Protein AF-A0A0C2C6H0-F1 (afdb_monomer)

Mean predicted aligned error: 10.07 Å

Foldseek 3Di:
DCVVVPDDPDFPQFFDQQWKAFPPPRDIDGPVVCVVVQCVLQVVVVVADQDADQDPSRDGDRDPQQDDDPPPPPDDPDDPDDDDPVPDDDDDDRSNVSRDDDADPVPRGDMDRGGADVVGDGPPVSLVSVVVVLVVDQAEEEEADLQPDVSSVVSLVVCLVVVRAYEYEHLDHHPSNVSHPYYHNDHRVVVVVVD

Sequence (195 aa):
MAGRAGSEMVSELHGCGRRVKCIKCGDITSRESLQPIMEELNAEWMKVNIAGEIAPDGDVELADGAHEVPRRNSGRAGQAGVWKKEDAFTGPPPIRLSFVLPTCQKCGGILKTDVVFFGDNIPRDVYDWCADKLEECTGLLVLGSSLTVMSGYRFAWSANGKGNPVFFVNLGPPRADSFADMKISAPVTEVVTKM

Structure (mmCIF, N/CA/C/O backbone):
data_AF-A0A0C2C6H0-F1
#
_entry.id   AF-A0A0C2C6H0-F1
#
loop_
_atom_site.group_PDB
_atom_site.id
_atom_site.type_symbol
_atom_site.label_atom_id
_atom_site.label_alt_id
_atom_site.label_comp_id
_atom_site.label_asym_id
_atom_site.label_entity_id
_atom_site.label_seq_id
_atom_site.pdbx_PDB_ins_code
_atom_site.Cartn_x
_atom_site.Cartn_y
_atom_site.Cartn_z
_atom_site.occupancy
_atom_site.B_iso_or_equiv
_atom_site.auth_seq_id
_atom_site.auth_comp_id
_atom_site.auth_asym_id
_atom_site.auth_atom_id
_atom_site.pdbx_PDB_model_num
ATOM 1 N N . MET A 1 1 ? 7.564 -2.529 6.994 1.00 57.75 1 MET A N 1
ATOM 2 C CA . MET A 1 1 ? 6.394 -3.162 6.335 1.00 57.75 1 MET A CA 1
ATOM 3 C C . MET A 1 1 ? 6.096 -4.479 7.035 1.00 57.75 1 MET A C 1
ATOM 5 O O . MET A 1 1 ? 7.044 -5.225 7.260 1.00 57.75 1 MET A O 1
ATOM 9 N N . ALA A 1 2 ? 4.828 -4.754 7.357 1.00 64.44 2 ALA A N 1
ATOM 10 C CA . ALA A 1 2 ? 4.411 -5.899 8.179 1.00 64.44 2 ALA A CA 1
ATOM 11 C C . ALA A 1 2 ? 4.921 -7.258 7.659 1.00 64.44 2 ALA A C 1
ATOM 13 O O . ALA A 1 2 ? 5.433 -8.052 8.438 1.00 64.44 2 ALA A O 1
ATOM 14 N N . GLY A 1 3 ? 4.930 -7.476 6.338 1.00 66.25 3 GLY A N 1
ATOM 15 C CA . GLY A 1 3 ? 5.413 -8.734 5.749 1.00 66.25 3 GLY A CA 1
ATOM 16 C C . GLY A 1 3 ? 6.898 -9.057 5.984 1.00 66.25 3 GLY A C 1
ATOM 17 O O . GLY A 1 3 ? 7.299 -10.200 5.821 1.00 66.25 3 GLY A O 1
ATOM 18 N N . ARG A 1 4 ? 7.736 -8.086 6.390 1.00 73.69 4 ARG A N 1
ATOM 19 C CA . ARG A 1 4 ? 9.141 -8.343 6.789 1.00 73.69 4 ARG A CA 1
ATOM 20 C C . ARG A 1 4 ? 9.329 -8.479 8.301 1.00 73.69 4 ARG A C 1
ATOM 22 O O . ARG A 1 4 ? 10.426 -8.805 8.733 1.00 73.69 4 ARG A O 1
ATOM 29 N N . ALA A 1 5 ? 8.289 -8.212 9.088 1.00 78.75 5 ALA A N 1
ATOM 30 C CA . ALA A 1 5 ? 8.321 -8.295 10.546 1.00 78.75 5 ALA A CA 1
ATOM 31 C C . ALA A 1 5 ? 7.924 -9.689 11.075 1.00 78.75 5 ALA A C 1
ATOM 33 O O . ALA A 1 5 ? 7.790 -9.857 12.280 1.00 78.75 5 ALA A O 1
ATOM 34 N N . GLY A 1 6 ? 7.720 -10.673 10.188 1.00 82.88 6 GLY A N 1
ATOM 35 C CA . GLY A 1 6 ? 7.297 -12.031 10.554 1.00 82.88 6 GLY A CA 1
ATOM 36 C C . GLY A 1 6 ? 5.789 -12.195 10.755 1.00 82.88 6 GLY A C 1
ATOM 37 O O . GLY A 1 6 ? 5.348 -13.248 11.193 1.00 82.88 6 GLY A O 1
ATOM 38 N N . SER A 1 7 ? 4.982 -11.179 10.439 1.00 86.94 7 SER A N 1
ATOM 39 C CA . SER A 1 7 ? 3.523 -11.291 10.495 1.00 86.94 7 SER A CA 1
ATOM 40 C C . SER A 1 7 ? 3.008 -12.252 9.416 1.00 86.94 7 SER A C 1
ATOM 42 O O . SER A 1 7 ? 3.275 -12.048 8.233 1.00 86.94 7 SER A O 1
ATOM 44 N N . GLU A 1 8 ? 2.246 -13.269 9.821 1.00 84.50 8 GLU A N 1
ATOM 45 C CA . GLU A 1 8 ? 1.766 -14.334 8.922 1.00 84.50 8 GLU A CA 1
ATOM 46 C C . GLU A 1 8 ? 0.415 -14.006 8.264 1.00 84.50 8 GLU A C 1
ATOM 48 O O . GLU A 1 8 ? 0.191 -14.325 7.100 1.00 84.50 8 GLU A O 1
ATOM 53 N N . MET A 1 9 ? -0.480 -13.312 8.977 1.00 90.44 9 MET A N 1
ATOM 54 C CA . MET A 1 9 ? -1.804 -12.922 8.474 1.00 90.44 9 MET A CA 1
ATOM 55 C C . MET A 1 9 ? -1.796 -11.481 7.957 1.00 90.44 9 MET A C 1
ATOM 57 O O . MET A 1 9 ? -2.309 -10.567 8.602 1.00 90.44 9 MET A O 1
ATOM 61 N N . VAL A 1 10 ? -1.173 -11.265 6.796 1.00 92.75 10 VAL A N 1
ATOM 62 C CA . VAL A 1 10 ? -0.994 -9.929 6.210 1.00 92.75 10 VAL A CA 1
ATOM 63 C C . VAL A 1 10 ? -1.601 -9.859 4.818 1.00 92.75 10 VAL A C 1
ATOM 65 O O . VAL A 1 10 ? -1.258 -10.647 3.943 1.00 92.75 10 VAL A O 1
ATOM 68 N N . SER A 1 11 ? -2.424 -8.835 4.597 1.00 93.81 11 SER A N 1
ATOM 69 C CA . SER A 1 11 ? -2.832 -8.403 3.264 1.00 93.81 11 SER A CA 1
ATOM 70 C C . SER A 1 11 ? -2.277 -7.013 2.970 1.00 93.81 11 SER A C 1
ATOM 72 O O . SER A 1 11 ? -2.444 -6.068 3.745 1.00 93.81 11 SER A O 1
ATOM 74 N N . GLU A 1 12 ? -1.588 -6.889 1.840 1.00 94.75 12 GLU A N 1
ATOM 75 C CA . GLU A 1 12 ? -1.079 -5.621 1.328 1.00 94.75 12 GLU A CA 1
ATOM 76 C C . GLU A 1 12 ? -2.142 -4.986 0.425 1.00 94.75 12 GLU A C 1
ATOM 78 O O . GLU A 1 12 ? -2.097 -5.101 -0.798 1.00 94.75 12 GLU A O 1
ATOM 83 N N . LEU A 1 13 ? -3.119 -4.315 1.040 1.00 95.00 13 LEU A N 1
ATOM 84 C CA . LEU A 1 13 ? -4.300 -3.771 0.357 1.00 95.00 13 LEU A CA 1
ATOM 85 C C . LEU A 1 13 ? -3.970 -2.873 -0.851 1.00 95.00 13 LEU A C 1
ATOM 87 O O . LEU A 1 13 ? -4.704 -2.861 -1.837 1.00 95.00 13 LEU A O 1
ATOM 91 N N . HIS A 1 14 ? -2.887 -2.096 -0.768 1.00 94.88 14 HIS A N 1
ATOM 92 C CA . HIS A 1 14 ? -2.415 -1.216 -1.847 1.00 94.88 14 HIS A CA 1
ATOM 93 C C . HIS A 1 14 ? -1.201 -1.782 -2.582 1.00 94.88 14 HIS A C 1
ATOM 95 O O . HIS A 1 14 ? -0.523 -1.050 -3.297 1.00 94.88 14 HIS A O 1
ATOM 101 N N . GLY A 1 15 ? -0.936 -3.077 -2.427 1.00 92.88 15 GLY A N 1
ATOM 102 C CA . GLY A 1 15 ? 0.213 -3.750 -3.008 1.00 92.88 15 GLY A CA 1
ATOM 103 C C . GLY A 1 15 ? 1.530 -3.444 -2.285 1.00 92.88 15 GLY A C 1
ATOM 104 O O . GLY A 1 15 ? 1.556 -3.024 -1.128 1.00 92.88 15 GLY A O 1
ATOM 105 N N . CYS A 1 16 ? 2.644 -3.698 -2.968 1.00 91.06 16 CYS A N 1
ATOM 106 C CA . CYS A 1 16 ? 3.993 -3.614 -2.431 1.00 91.06 16 CYS A CA 1
ATOM 107 C C . CYS A 1 16 ? 4.972 -3.029 -3.448 1.00 91.06 16 CYS A C 1
ATOM 109 O O . CYS A 1 16 ? 5.213 -3.613 -4.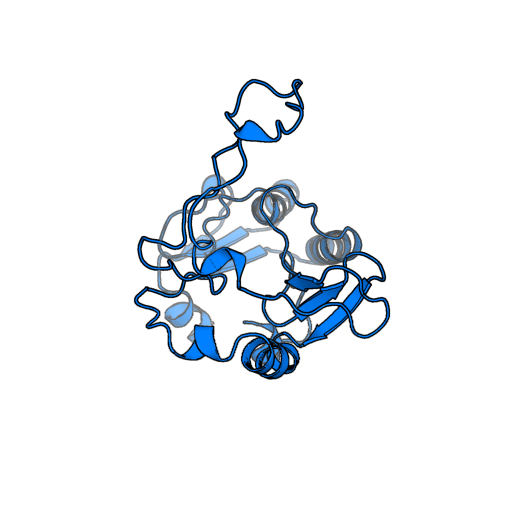505 1.00 91.06 16 CYS A O 1
ATOM 111 N N . GLY A 1 17 ? 5.666 -1.954 -3.062 1.00 91.25 17 GLY A N 1
ATOM 112 C CA . GLY A 1 17 ? 6.735 -1.354 -3.872 1.00 91.25 17 GLY A CA 1
ATOM 113 C C . GLY A 1 17 ? 7.930 -2.282 -4.146 1.00 91.25 17 GLY A C 1
ATOM 114 O O . GLY A 1 17 ? 8.746 -2.009 -5.020 1.00 91.25 17 GLY A O 1
ATOM 115 N N . ARG A 1 18 ? 8.041 -3.411 -3.428 1.00 91.62 18 ARG A N 1
ATOM 116 C CA . ARG A 1 18 ? 9.102 -4.413 -3.641 1.00 91.62 18 ARG A CA 1
ATOM 117 C C . ARG A 1 18 ? 8.803 -5.404 -4.762 1.00 91.62 18 ARG A C 1
ATOM 119 O O . ARG A 1 18 ? 9.673 -6.206 -5.096 1.00 91.62 18 ARG A O 1
ATOM 126 N N . ARG A 1 19 ? 7.601 -5.378 -5.333 1.00 94.75 19 ARG A N 1
ATOM 127 C CA . ARG A 1 19 ? 7.204 -6.244 -6.442 1.00 94.75 19 ARG A CA 1
ATOM 128 C C . ARG A 1 19 ? 6.930 -5.410 -7.682 1.00 94.75 19 ARG A C 1
ATOM 130 O O . ARG A 1 19 ? 6.477 -4.270 -7.609 1.00 94.75 19 ARG A O 1
ATOM 137 N N . VAL A 1 20 ? 7.193 -6.004 -8.834 1.00 95.25 20 VAL A N 1
ATOM 138 C CA . VAL A 1 20 ? 6.873 -5.448 -10.143 1.00 95.25 20 VAL A CA 1
ATOM 139 C C . VAL A 1 20 ? 6.058 -6.482 -10.897 1.00 95.25 20 VAL A C 1
ATOM 141 O O . VAL A 1 20 ? 6.409 -7.658 -10.915 1.00 95.25 20 VAL A O 1
ATOM 144 N N . LYS A 1 21 ? 4.961 -6.038 -11.503 1.00 95.44 21 LYS A N 1
ATOM 145 C CA . LYS A 1 21 ? 4.018 -6.861 -12.247 1.00 95.44 21 LYS A CA 1
ATOM 146 C C . LYS A 1 21 ? 4.025 -6.471 -13.718 1.00 95.44 21 LYS A C 1
ATOM 148 O O . LYS A 1 21 ? 3.956 -5.290 -14.064 1.00 95.44 21 LYS A O 1
ATOM 153 N N . CYS A 1 22 ? 4.039 -7.457 -14.605 1.00 95.50 22 CYS A N 1
ATOM 154 C CA . CYS A 1 22 ? 3.755 -7.220 -16.011 1.00 95.50 22 CYS A CA 1
ATOM 155 C C . CYS A 1 22 ? 2.253 -7.003 -16.218 1.00 95.50 22 CYS A C 1
ATOM 157 O O . CYS A 1 22 ? 1.445 -7.881 -15.918 1.00 95.50 22 CYS A O 1
ATOM 159 N N . ILE A 1 23 ? 1.867 -5.871 -16.808 1.00 93.94 23 ILE A N 1
ATOM 160 C CA . ILE A 1 23 ? 0.447 -5.568 -17.059 1.00 93.94 23 ILE A CA 1
ATOM 161 C C . ILE A 1 23 ? -0.143 -6.358 -18.238 1.00 93.94 23 ILE A C 1
ATOM 163 O O . ILE A 1 23 ? -1.350 -6.332 -18.445 1.00 93.94 23 ILE A O 1
ATOM 167 N N . LYS A 1 24 ? 0.700 -7.064 -19.006 1.00 94.38 24 LYS A N 1
ATOM 168 C CA . LYS A 1 24 ? 0.282 -7.913 -20.130 1.00 94.38 24 LYS A CA 1
ATOM 169 C C . LYS A 1 24 ? 0.043 -9.363 -19.706 1.00 94.38 24 LYS A C 1
ATOM 171 O O . LYS A 1 24 ? -1.029 -9.892 -19.961 1.00 94.38 24 LYS A O 1
ATOM 176 N N . CYS A 1 25 ? 1.037 -10.016 -19.098 1.00 96.00 25 CYS A N 1
ATOM 177 C CA . CYS A 1 25 ? 0.952 -11.441 -18.742 1.00 96.00 25 CYS A CA 1
ATOM 178 C C . CYS A 1 25 ? 0.763 -11.710 -17.243 1.00 96.00 25 CYS A C 1
ATOM 180 O O . CYS A 1 25 ? 0.617 -12.863 -16.854 1.00 96.00 25 CYS A O 1
ATOM 182 N N . GLY A 1 26 ? 0.791 -10.676 -16.397 1.00 94.81 26 GLY A N 1
ATOM 183 C CA . GLY A 1 26 ? 0.622 -10.814 -14.952 1.00 94.81 26 GLY A CA 1
ATOM 184 C C . GLY A 1 26 ? 1.843 -11.339 -14.199 1.00 94.81 26 GLY A C 1
ATOM 185 O O . GLY A 1 26 ? 1.753 -11.464 -12.984 1.00 94.81 26 GLY A O 1
ATOM 186 N N . ASP A 1 27 ? 2.961 -11.619 -14.878 1.00 96.19 27 ASP A N 1
ATOM 187 C CA . ASP A 1 27 ? 4.186 -12.102 -14.233 1.00 96.19 27 ASP A CA 1
ATOM 188 C C . ASP A 1 27 ? 4.675 -11.134 -13.152 1.00 96.19 27 ASP A C 1
ATOM 190 O O . ASP A 1 27 ? 4.683 -9.921 -13.375 1.00 96.19 27 ASP A O 1
ATOM 194 N N . ILE A 1 28 ? 5.074 -11.674 -11.999 1.00 94.94 28 ILE A N 1
ATOM 195 C CA . ILE A 1 28 ? 5.521 -10.900 -10.840 1.00 94.94 28 ILE A CA 1
ATOM 196 C C . ILE A 1 28 ? 6.996 -11.196 -10.584 1.00 94.94 28 ILE A C 1
ATOM 198 O O . ILE A 1 28 ? 7.389 -12.347 -10.406 1.00 94.94 28 ILE A O 1
ATOM 202 N N . THR A 1 29 ? 7.801 -10.142 -10.506 1.00 93.62 29 THR A N 1
ATOM 203 C CA . THR A 1 29 ? 9.238 -10.201 -10.215 1.00 93.62 29 THR A CA 1
ATOM 204 C C . THR A 1 29 ? 9.597 -9.265 -9.063 1.00 93.62 29 THR A C 1
ATOM 206 O O . THR A 1 29 ? 8.867 -8.317 -8.764 1.00 93.62 29 THR A O 1
ATOM 209 N N . SER A 1 30 ? 10.741 -9.493 -8.417 1.00 94.81 30 SER A N 1
ATOM 210 C CA . SER A 1 30 ? 11.244 -8.569 -7.395 1.00 94.81 30 SER A CA 1
ATOM 211 C C . SER A 1 30 ? 11.672 -7.239 -8.028 1.00 94.81 30 SER A C 1
ATOM 213 O O . SER A 1 30 ? 12.321 -7.205 -9.077 1.00 94.81 30 SER A O 1
ATOM 215 N N . ARG A 1 31 ? 11.337 -6.121 -7.374 1.00 93.94 31 ARG A N 1
ATOM 216 C CA . ARG A 1 31 ? 11.844 -4.792 -7.745 1.00 93.94 31 ARG A CA 1
ATOM 217 C C . ARG A 1 31 ? 13.360 -4.721 -7.590 1.00 93.94 31 ARG A C 1
ATOM 219 O O . ARG A 1 31 ? 14.014 -4.069 -8.398 1.00 93.94 31 ARG A O 1
ATOM 226 N N . GLU A 1 32 ? 13.904 -5.401 -6.587 1.00 93.62 32 GLU A N 1
ATOM 227 C CA . GLU A 1 32 ? 15.342 -5.458 -6.323 1.00 93.62 32 GLU A CA 1
ATOM 228 C C . GLU A 1 32 ? 16.084 -6.160 -7.462 1.00 93.62 32 GLU A C 1
ATOM 230 O O . GLU A 1 32 ? 17.068 -5.633 -7.963 1.00 93.62 32 GLU A O 1
ATOM 235 N N . SER A 1 33 ? 15.553 -7.276 -7.976 1.00 91.75 33 SER A N 1
ATOM 236 C CA . SER A 1 33 ? 16.175 -7.982 -9.108 1.00 91.75 33 SER A CA 1
ATOM 237 C C . SER A 1 33 ? 16.161 -7.187 -10.416 1.00 91.75 33 SER A C 1
ATOM 239 O O . SER A 1 33 ? 16.946 -7.473 -11.312 1.00 91.75 33 SER A O 1
ATOM 241 N N . LEU A 1 34 ? 15.273 -6.196 -10.541 1.00 91.44 34 LEU A N 1
ATOM 242 C CA . LEU A 1 34 ? 15.233 -5.303 -11.701 1.00 91.44 34 LEU A CA 1
ATOM 243 C C . LEU A 1 34 ? 16.226 -4.142 -11.590 1.00 91.44 34 LEU A C 1
ATOM 245 O O . LEU A 1 34 ? 16.499 -3.503 -12.603 1.00 91.44 34 LEU A O 1
ATOM 249 N N . GLN A 1 35 ? 16.760 -3.863 -10.395 1.00 91.56 35 GLN A N 1
ATOM 250 C CA . GLN A 1 35 ? 17.657 -2.730 -10.172 1.00 91.56 35 GLN A CA 1
ATOM 251 C C . GLN A 1 35 ? 18.949 -2.830 -11.009 1.00 91.56 35 GLN A C 1
ATOM 253 O O . GLN A 1 35 ? 19.216 -1.877 -11.736 1.00 91.56 35 GLN A O 1
ATOM 258 N N . PRO A 1 36 ? 19.684 -3.963 -11.047 1.00 91.19 36 PRO A N 1
ATOM 259 C CA . PRO A 1 36 ? 20.903 -4.063 -11.858 1.00 91.19 36 PRO A CA 1
ATOM 260 C C . PRO A 1 36 ? 20.640 -3.936 -13.364 1.00 91.19 36 PRO A C 1
ATOM 262 O O . PRO A 1 36 ? 21.405 -3.299 -14.077 1.00 91.19 36 PRO A O 1
ATOM 265 N N . ILE A 1 37 ? 19.522 -4.492 -13.847 1.00 91.06 37 ILE A N 1
ATOM 266 C CA . ILE A 1 37 ? 19.116 -4.383 -15.259 1.00 91.06 37 ILE A CA 1
ATOM 267 C C . ILE A 1 37 ? 18.834 -2.917 -15.606 1.00 91.06 37 ILE A C 1
ATOM 269 O O . ILE A 1 37 ? 19.220 -2.427 -16.663 1.00 91.06 37 ILE A O 1
ATOM 273 N N . MET A 1 38 ? 18.150 -2.207 -14.709 1.00 89.06 38 MET A N 1
ATOM 274 C CA . MET A 1 38 ? 17.867 -0.787 -14.873 1.00 89.06 38 MET A CA 1
ATOM 275 C C . MET A 1 38 ? 19.157 0.041 -14.878 1.00 89.06 38 MET A C 1
ATOM 277 O O . MET A 1 38 ? 19.273 0.937 -15.702 1.00 89.06 38 MET A O 1
ATOM 281 N N . GLU A 1 39 ? 20.131 -0.273 -14.025 1.00 90.12 39 GLU A N 1
ATOM 282 C CA . GLU A 1 39 ? 21.440 0.396 -13.987 1.00 90.12 39 GLU A CA 1
ATOM 283 C C . GLU A 1 39 ? 22.254 0.158 -15.263 1.00 90.12 39 GLU A C 1
ATOM 285 O O . GLU A 1 39 ? 22.801 1.106 -15.822 1.00 90.12 39 GLU A O 1
ATOM 290 N N . GLU A 1 40 ? 22.283 -1.078 -15.768 1.00 89.88 40 GLU A N 1
ATOM 291 C CA . GLU A 1 40 ? 22.980 -1.435 -17.009 1.00 89.88 40 GLU A CA 1
ATOM 292 C C . GLU A 1 40 ? 22.403 -0.690 -18.220 1.00 89.88 40 GLU A C 1
ATOM 294 O O . GLU A 1 40 ? 23.144 -0.103 -19.010 1.00 89.88 40 GLU A O 1
ATOM 299 N N . LEU A 1 41 ? 21.072 -0.642 -18.333 1.00 87.81 41 LEU A N 1
ATOM 300 C CA . LEU A 1 41 ? 20.381 0.075 -19.408 1.00 87.81 41 LEU A CA 1
ATOM 301 C C . LEU A 1 41 ? 20.562 1.599 -19.329 1.00 87.81 41 LEU A C 1
ATOM 303 O O . LEU A 1 41 ? 20.342 2.292 -20.321 1.00 87.81 41 LEU A O 1
ATOM 307 N N . ASN A 1 42 ? 20.939 2.121 -18.159 1.00 86.69 42 ASN A N 1
ATOM 308 C CA . ASN A 1 42 ? 20.927 3.545 -17.845 1.00 86.69 42 ASN A CA 1
ATOM 309 C C . ASN A 1 42 ? 22.244 3.992 -17.180 1.00 86.69 42 ASN A C 1
ATOM 311 O O . ASN A 1 42 ? 22.243 4.820 -16.271 1.00 86.69 42 ASN A O 1
ATOM 315 N N . ALA A 1 43 ? 23.391 3.480 -17.635 1.00 85.50 43 ALA A N 1
ATOM 316 C CA . ALA A 1 43 ? 24.692 3.756 -17.010 1.00 85.50 43 ALA A CA 1
ATOM 317 C C . ALA A 1 43 ? 25.032 5.261 -16.906 1.00 85.50 43 ALA A C 1
ATOM 319 O O . ALA A 1 43 ? 25.619 5.705 -15.919 1.00 85.50 43 ALA A O 1
ATOM 320 N N . GLU A 1 44 ? 24.632 6.071 -17.893 1.00 76.69 44 GLU A N 1
ATOM 321 C CA . GLU A 1 44 ? 24.824 7.531 -17.859 1.00 76.69 44 GLU A CA 1
ATOM 322 C C . GLU A 1 44 ? 23.923 8.227 -16.831 1.00 76.69 44 GLU A C 1
ATOM 324 O O . GLU A 1 44 ? 24.310 9.225 -16.228 1.00 76.69 44 GLU A O 1
ATOM 329 N N . TRP A 1 45 ? 22.744 7.666 -16.576 1.00 77.19 45 TRP A N 1
ATOM 330 C CA . TRP A 1 45 ? 21.805 8.144 -15.563 1.00 77.19 45 TRP A CA 1
ATOM 331 C C . TRP A 1 45 ? 22.320 7.924 -14.145 1.00 77.19 45 TRP A C 1
ATOM 333 O O . TRP A 1 45 ? 22.067 8.746 -13.271 1.00 77.19 45 TRP A O 1
ATOM 343 N N . MET A 1 46 ? 23.114 6.874 -13.923 1.00 74.19 46 MET A N 1
ATOM 344 C CA . MET A 1 46 ? 23.738 6.611 -12.621 1.00 74.19 46 MET A CA 1
ATOM 345 C C . MET A 1 46 ? 24.784 7.660 -12.225 1.00 74.19 46 MET A C 1
ATOM 347 O O . MET A 1 46 ? 25.205 7.707 -11.072 1.00 74.19 46 MET A O 1
ATOM 351 N N . LYS A 1 47 ? 25.192 8.522 -13.163 1.00 72.44 47 LYS A N 1
ATOM 352 C CA . LYS A 1 47 ? 26.095 9.653 -12.913 1.00 72.44 47 LYS A CA 1
ATOM 353 C C . LYS A 1 47 ? 25.341 10.932 -12.527 1.00 72.44 47 LYS A C 1
ATOM 355 O O . LYS A 1 47 ? 25.977 11.916 -12.154 1.00 72.44 47 LYS A O 1
ATOM 360 N N . VAL A 1 48 ? 24.008 10.945 -12.636 1.00 67.94 48 VAL A N 1
ATOM 361 C CA . VAL A 1 48 ? 23.166 12.095 -12.282 1.00 67.94 48 VAL A CA 1
ATOM 362 C C . VAL A 1 48 ? 23.030 12.168 -10.765 1.00 67.94 48 VAL A C 1
ATOM 364 O O . VAL A 1 48 ? 22.673 11.191 -10.110 1.00 67.94 48 VAL A O 1
ATOM 367 N N . ASN A 1 49 ? 23.294 13.345 -10.198 1.00 60.78 49 ASN A N 1
ATOM 368 C CA . ASN A 1 49 ? 23.118 13.565 -8.769 1.00 60.78 49 ASN A CA 1
ATOM 369 C C . ASN A 1 49 ? 21.625 13.723 -8.450 1.00 60.78 49 ASN A C 1
ATOM 371 O O . ASN A 1 49 ? 21.005 14.713 -8.843 1.00 60.78 49 ASN A O 1
ATOM 375 N N . ILE A 1 50 ? 21.050 12.751 -7.745 1.00 62.75 50 ILE A N 1
ATOM 376 C CA . ILE A 1 50 ? 19.677 12.833 -7.248 1.00 62.75 50 ILE A CA 1
ATOM 377 C C . ILE A 1 50 ? 19.725 13.575 -5.912 1.00 62.75 50 ILE A C 1
ATOM 379 O O . ILE A 1 50 ? 20.175 13.035 -4.904 1.00 62.75 50 ILE A O 1
ATOM 383 N N . ALA A 1 51 ? 19.280 14.827 -5.915 1.00 57.41 51 ALA A N 1
ATOM 384 C CA . ALA A 1 51 ? 19.069 15.608 -4.705 1.00 57.41 51 ALA A CA 1
ATOM 385 C C . ALA A 1 51 ? 17.565 15.650 -4.417 1.00 57.41 51 ALA A C 1
ATOM 387 O O . ALA A 1 51 ? 16.815 16.237 -5.191 1.00 57.41 51 ALA A O 1
ATOM 388 N N . GLY A 1 52 ? 17.120 15.026 -3.326 1.00 67.00 52 GLY A N 1
ATOM 389 C CA . GLY A 1 52 ? 15.711 15.032 -2.944 1.00 67.00 52 GLY A CA 1
ATOM 390 C C . GLY A 1 52 ? 15.422 14.175 -1.717 1.00 67.00 52 GLY A C 1
ATOM 391 O O . GLY A 1 52 ? 16.167 13.246 -1.401 1.00 67.00 52 GLY A O 1
ATOM 392 N N . GLU A 1 53 ? 14.339 14.502 -1.019 1.00 77.12 53 GLU A N 1
ATOM 393 C CA . GLU A 1 53 ? 13.781 13.630 0.013 1.00 77.12 53 GLU A CA 1
ATOM 394 C C . GLU A 1 53 ? 13.044 12.457 -0.645 1.00 77.12 53 GLU A C 1
ATOM 396 O O . GLU A 1 53 ? 12.402 12.617 -1.683 1.00 77.12 53 GLU A O 1
ATOM 401 N N . ILE A 1 54 ? 13.147 11.272 -0.041 1.00 83.00 54 ILE A N 1
ATOM 402 C CA . ILE A 1 54 ? 12.459 10.069 -0.519 1.00 83.00 54 ILE A CA 1
ATOM 403 C C . ILE A 1 54 ? 11.033 10.075 0.037 1.00 83.00 54 ILE A C 1
ATOM 405 O O . ILE A 1 54 ? 10.835 10.060 1.255 1.00 83.00 54 ILE A O 1
ATOM 409 N N . ALA A 1 55 ? 10.043 10.074 -0.853 1.00 85.31 55 ALA A N 1
ATOM 410 C CA . ALA A 1 55 ? 8.630 9.998 -0.509 1.00 85.31 55 ALA A CA 1
ATOM 411 C C . ALA A 1 55 ? 8.250 8.612 0.063 1.00 85.31 55 ALA A C 1
ATOM 413 O O . ALA A 1 55 ? 8.983 7.634 -0.110 1.00 85.31 55 ALA A O 1
ATOM 414 N N . PRO A 1 56 ? 7.092 8.472 0.742 1.00 81.69 56 PRO A N 1
ATOM 415 C CA . PRO A 1 56 ? 6.688 7.206 1.368 1.00 81.69 56 PRO A CA 1
ATOM 416 C C . PRO A 1 56 ? 6.554 6.003 0.419 1.00 81.69 56 PRO A C 1
ATOM 418 O O . PRO A 1 56 ? 6.687 4.859 0.859 1.00 81.69 56 PRO A O 1
ATOM 421 N N . ASP A 1 57 ? 6.271 6.239 -0.861 1.00 80.19 57 ASP A N 1
ATOM 422 C CA . ASP A 1 57 ? 6.203 5.230 -1.925 1.00 80.19 57 ASP A CA 1
ATOM 423 C C . ASP A 1 57 ? 7.549 4.985 -2.629 1.00 80.19 57 ASP A C 1
ATOM 425 O O . ASP A 1 57 ? 7.665 4.046 -3.420 1.00 80.19 57 ASP A O 1
ATOM 429 N N . GLY A 1 58 ? 8.583 5.749 -2.269 1.00 81.44 58 GLY A N 1
ATOM 430 C CA . GLY A 1 58 ? 9.929 5.657 -2.823 1.00 81.44 58 GLY A CA 1
ATOM 431 C C . GLY A 1 58 ? 10.205 6.628 -3.968 1.00 81.44 58 GLY A C 1
ATOM 432 O O . GLY A 1 58 ? 11.301 6.571 -4.527 1.00 81.44 58 GLY A O 1
ATOM 433 N N . ASP A 1 59 ? 9.255 7.503 -4.310 1.00 85.19 59 ASP A N 1
ATOM 434 C CA . ASP A 1 59 ? 9.469 8.540 -5.315 1.00 85.19 59 ASP A CA 1
ATOM 435 C C . ASP A 1 59 ? 10.464 9.599 -4.814 1.00 85.19 59 ASP A C 1
ATOM 437 O O . ASP A 1 59 ? 10.574 9.884 -3.620 1.00 85.19 59 ASP A O 1
ATOM 441 N N . VAL A 1 60 ? 11.208 10.185 -5.749 1.00 83.06 60 VAL A N 1
ATOM 442 C CA . VAL A 1 60 ? 12.132 11.296 -5.507 1.00 83.06 60 VAL A CA 1
ATOM 443 C C . VAL A 1 60 ? 11.896 12.364 -6.557 1.00 83.06 60 VAL A C 1
ATOM 445 O O . VAL A 1 60 ? 11.701 12.061 -7.738 1.00 83.06 60 VAL A O 1
ATOM 448 N N . GLU A 1 61 ? 11.945 13.621 -6.134 1.00 75.12 61 GLU A N 1
ATOM 449 C CA . GLU A 1 61 ? 11.960 14.727 -7.081 1.00 75.12 61 GLU A CA 1
ATOM 450 C C . GLU A 1 61 ? 13.299 14.752 -7.822 1.00 75.12 61 GLU A C 1
ATOM 452 O O . GLU A 1 61 ? 14.373 14.629 -7.232 1.00 75.12 61 GLU A O 1
ATOM 457 N N . LEU A 1 62 ? 13.232 14.897 -9.143 1.00 71.19 62 LEU A N 1
ATOM 458 C CA . LEU A 1 62 ? 14.408 15.071 -9.992 1.00 71.19 62 LEU A CA 1
ATOM 459 C C . LEU A 1 62 ? 14.630 16.570 -10.231 1.00 71.19 62 LEU A C 1
ATOM 461 O O . LEU A 1 62 ? 13.661 17.306 -10.392 1.00 71.19 62 LEU A O 1
ATOM 465 N N . ALA A 1 63 ? 15.883 17.029 -10.269 1.00 60.69 63 ALA A N 1
ATOM 466 C CA . ALA A 1 63 ? 16.202 18.442 -10.503 1.00 60.69 63 ALA A CA 1
ATOM 467 C C . ALA A 1 63 ? 15.688 18.960 -11.869 1.00 60.69 63 ALA A C 1
ATOM 469 O O . ALA A 1 63 ? 15.505 18.192 -12.822 1.00 60.69 63 ALA A O 1
ATOM 470 N N . ASP A 1 64 ? 15.463 20.277 -11.960 1.00 48.84 64 ASP A N 1
ATOM 471 C CA . ASP A 1 64 ? 14.930 20.943 -13.156 1.00 48.84 64 ASP A CA 1
ATOM 472 C C . ASP A 1 64 ? 15.778 20.675 -14.414 1.00 48.84 64 ASP A C 1
ATOM 474 O O . ASP A 1 64 ? 17.009 20.678 -14.383 1.00 48.84 64 ASP A O 1
ATOM 478 N N . GLY A 1 65 ? 15.088 20.418 -15.534 1.00 50.09 65 GLY A N 1
ATOM 479 C CA . GLY A 1 65 ? 15.649 19.878 -16.785 1.00 50.09 65 GLY A CA 1
ATOM 480 C C . GLY A 1 65 ? 15.172 18.454 -17.125 1.00 50.09 65 GLY A C 1
ATOM 481 O O . GLY A 1 65 ? 15.356 17.987 -18.249 1.00 50.09 65 GLY A O 1
ATOM 482 N N . ALA A 1 66 ? 14.496 17.780 -16.184 1.00 44.88 66 ALA A N 1
ATOM 483 C CA . ALA A 1 66 ? 13.875 16.462 -16.368 1.00 44.88 66 ALA A CA 1
ATOM 484 C C . ALA A 1 66 ? 12.331 16.495 -16.508 1.00 44.88 66 ALA A C 1
ATOM 486 O O . ALA A 1 66 ? 11.716 15.451 -16.716 1.00 44.88 66 ALA A O 1
ATOM 487 N N . HIS A 1 67 ? 11.668 17.651 -16.384 1.00 39.00 67 HIS A N 1
ATOM 488 C CA . HIS A 1 67 ? 10.215 17.715 -16.117 1.00 39.00 67 HIS A CA 1
ATOM 489 C C . HIS A 1 67 ? 9.301 18.190 -17.252 1.00 39.00 67 HIS A C 1
ATOM 491 O O . HIS A 1 67 ? 8.082 18.144 -17.088 1.00 39.00 67 HIS A O 1
ATOM 497 N N . GLU A 1 68 ? 9.808 18.584 -18.419 1.00 39.78 68 GLU A N 1
ATOM 498 C CA . GLU A 1 68 ? 8.921 19.046 -19.496 1.00 39.78 68 GLU A CA 1
ATOM 499 C C . GLU A 1 68 ? 8.357 17.886 -20.325 1.00 39.78 68 GLU A C 1
ATOM 501 O O . GLU A 1 68 ? 8.817 17.563 -21.417 1.00 39.78 68 GLU A O 1
ATOM 506 N N . VAL A 1 69 ? 7.300 17.267 -19.799 1.00 44.25 69 VAL A N 1
ATOM 507 C CA . VAL A 1 69 ? 6.276 16.636 -20.636 1.00 44.25 69 VAL A CA 1
ATOM 508 C C . VAL A 1 69 ? 5.170 17.680 -20.796 1.00 44.25 69 VAL A C 1
ATOM 510 O O . VAL A 1 69 ? 4.655 18.142 -19.771 1.00 44.25 69 VAL A O 1
ATOM 513 N N . PRO A 1 70 ? 4.779 18.088 -22.018 1.00 36.12 70 PRO A N 1
ATOM 514 C CA . PRO A 1 70 ? 3.672 19.017 -22.192 1.00 36.12 70 PRO A CA 1
ATOM 515 C C . PRO A 1 70 ? 2.451 18.474 -21.451 1.00 36.12 70 PRO A C 1
ATOM 517 O O . PRO A 1 70 ? 1.970 17.374 -21.743 1.00 36.12 70 PRO A O 1
ATOM 520 N N . ARG A 1 71 ? 1.961 19.217 -20.449 1.00 39.31 71 ARG A N 1
ATOM 521 C CA . ARG A 1 71 ? 0.712 18.858 -19.777 1.00 39.31 71 ARG A CA 1
ATOM 522 C C . ARG A 1 71 ? -0.356 18.781 -20.859 1.00 39.31 71 ARG A C 1
ATOM 524 O O . ARG A 1 71 ? -0.603 19.762 -21.558 1.00 39.31 71 ARG A O 1
ATOM 531 N N . ARG A 1 72 ? -1.009 17.623 -20.987 1.00 39.97 72 ARG A N 1
ATOM 532 C CA . ARG A 1 72 ? -2.281 17.520 -21.704 1.00 39.97 72 ARG A CA 1
ATOM 533 C C . ARG A 1 72 ? -3.164 18.597 -21.087 1.00 39.97 72 ARG A C 1
ATOM 535 O O . ARG A 1 72 ? -3.470 18.489 -19.901 1.00 39.97 72 ARG A O 1
ATOM 542 N N . ASN A 1 73 ? -3.500 19.651 -21.834 1.00 38.84 73 ASN A N 1
ATOM 543 C CA . ASN A 1 73 ? -4.480 20.622 -21.366 1.00 38.84 73 ASN A CA 1
ATOM 544 C C . ASN A 1 73 ? -5.677 19.804 -20.890 1.00 38.84 73 ASN A C 1
ATOM 546 O O . ASN A 1 73 ? -6.277 19.069 -21.677 1.00 38.84 73 ASN A O 1
ATOM 550 N N . SER A 1 74 ? -5.969 19.871 -19.593 1.00 41.25 74 SER A N 1
ATOM 551 C CA . SER A 1 74 ? -7.125 19.249 -18.962 1.00 41.25 74 SER A CA 1
ATOM 552 C C . SER A 1 74 ? -8.390 20.000 -19.383 1.00 41.25 74 SER A C 1
ATOM 554 O O . SER A 1 74 ? -9.167 20.483 -18.566 1.00 41.25 74 SER A O 1
ATOM 556 N N . GLY A 1 75 ? -8.605 20.109 -20.694 1.00 35.78 75 GLY A N 1
ATOM 557 C CA . GLY A 1 75 ? -9.924 20.304 -21.255 1.00 35.78 75 GLY A CA 1
ATOM 558 C C . GLY A 1 75 ? -10.775 19.089 -20.899 1.00 35.78 75 GLY A C 1
ATOM 559 O O . GLY A 1 75 ? -10.277 17.962 -20.856 1.00 35.78 75 GLY A O 1
ATOM 560 N N . ARG A 1 76 ? -12.050 19.349 -20.589 1.00 34.22 76 ARG A N 1
ATOM 561 C CA . ARG A 1 76 ? -13.094 18.363 -20.267 1.00 34.22 76 ARG A CA 1
ATOM 562 C C . ARG A 1 76 ? -12.896 17.027 -20.990 1.00 34.22 76 ARG A C 1
ATOM 564 O O . ARG A 1 76 ? -12.651 17.002 -22.195 1.00 34.22 76 ARG A O 1
ATOM 571 N N . ALA A 1 77 ? -13.081 15.932 -20.250 1.00 34.22 77 ALA A N 1
ATOM 572 C CA . ALA A 1 77 ? -13.130 14.574 -20.781 1.00 34.22 77 ALA A CA 1
ATOM 573 C C . ALA A 1 77 ? -13.972 14.529 -22.074 1.00 34.22 77 ALA A C 1
ATOM 575 O O . ALA A 1 77 ? -15.172 14.789 -22.035 1.00 34.22 77 ALA A O 1
ATOM 576 N N . GLY A 1 78 ? -13.327 14.267 -23.218 1.00 34.97 78 GLY A N 1
ATOM 577 C CA . GLY A 1 78 ? -14.012 14.183 -24.514 1.00 34.97 78 GLY A CA 1
ATOM 578 C C . GLY A 1 78 ? -13.194 14.542 -25.759 1.00 34.97 78 GLY A C 1
ATOM 579 O O . GLY A 1 78 ? -13.582 14.139 -26.848 1.00 34.97 78 GLY A O 1
ATOM 580 N N . GLN A 1 79 ? -12.055 15.235 -25.647 1.00 41.50 79 GLN A N 1
ATOM 581 C CA . GLN A 1 79 ? -11.209 15.540 -26.814 1.00 41.50 79 GLN A CA 1
ATOM 582 C C . GLN A 1 79 ? -9.831 14.880 -26.695 1.00 41.50 79 GLN A C 1
ATOM 584 O O . GLN A 1 79 ? -8.912 15.384 -26.051 1.00 41.50 79 GLN A O 1
ATOM 589 N N . ALA A 1 80 ? -9.673 13.719 -27.331 1.00 39.25 80 ALA A N 1
ATOM 590 C CA . ALA A 1 80 ? -8.356 13.181 -27.643 1.00 39.25 80 ALA A CA 1
ATOM 591 C C . ALA A 1 80 ? -7.753 14.019 -28.783 1.00 39.25 80 ALA A C 1
ATOM 593 O O . ALA A 1 80 ? -8.058 13.795 -29.949 1.00 39.25 80 ALA A O 1
ATOM 594 N N . GLY A 1 81 ? -6.954 15.033 -28.440 1.00 39.59 81 GLY A N 1
ATOM 595 C CA . GLY A 1 81 ? -6.182 15.790 -29.426 1.00 39.59 81 GLY A CA 1
ATOM 596 C C . GLY A 1 81 ? -5.230 14.868 -30.191 1.00 39.59 81 GLY A C 1
ATOM 597 O O . GLY A 1 81 ? -4.517 14.068 -29.585 1.00 39.59 81 GLY A O 1
ATOM 598 N N . VAL A 1 82 ? -5.260 14.959 -31.520 1.00 38.19 82 VAL A N 1
ATOM 599 C CA . VAL A 1 82 ? -4.354 14.252 -32.432 1.00 38.19 82 VAL A CA 1
ATOM 600 C C . VAL A 1 82 ? -2.973 14.900 -32.340 1.00 38.19 82 VAL A C 1
ATOM 602 O O . VAL A 1 82 ? -2.869 16.118 -32.463 1.00 38.19 82 VAL A O 1
ATOM 605 N N . TRP A 1 83 ? -1.927 14.095 -32.134 1.00 37.78 83 TRP A N 1
ATOM 606 C CA . TRP A 1 83 ? -0.533 14.547 -32.168 1.00 37.78 83 TRP A CA 1
ATOM 607 C C . TRP A 1 83 ? -0.217 15.197 -33.517 1.00 37.78 83 TRP A C 1
ATOM 609 O O . TRP A 1 83 ? -0.372 14.548 -34.557 1.00 37.78 83 TRP A O 1
ATOM 619 N N . LYS A 1 84 ? 0.255 16.448 -33.518 1.00 42.06 84 LYS A N 1
ATOM 620 C CA . LYS A 1 84 ? 0.782 17.077 -34.728 1.00 42.06 84 LYS A CA 1
ATOM 621 C C . LYS A 1 84 ? 2.302 16.972 -34.744 1.00 42.06 84 LYS A C 1
ATOM 623 O O . LYS A 1 84 ? 2.971 17.081 -33.725 1.00 42.06 84 LYS A O 1
ATOM 628 N N . LYS A 1 85 ? 2.861 16.763 -35.936 1.00 42.00 85 LYS A N 1
ATOM 629 C CA . LYS A 1 85 ? 4.310 16.596 -36.164 1.00 42.00 85 LYS A CA 1
ATOM 630 C C . LYS A 1 85 ? 5.134 17.832 -35.758 1.00 42.00 85 LYS A C 1
ATOM 632 O O . LYS A 1 85 ? 6.332 17.729 -35.539 1.00 42.00 85 LYS A O 1
ATOM 637 N N . GLU A 1 86 ? 4.471 18.978 -35.677 1.00 41.31 86 GLU A N 1
ATOM 638 C CA . GLU A 1 86 ? 4.989 20.291 -35.281 1.00 41.31 86 GLU A CA 1
ATOM 639 C C . GLU A 1 86 ? 5.091 20.476 -33.753 1.00 41.31 86 GLU A C 1
ATOM 641 O O . GLU A 1 86 ? 5.826 21.349 -33.308 1.00 41.31 86 GLU A O 1
ATOM 646 N N . ASP A 1 87 ? 4.464 19.599 -32.957 1.00 43.78 87 ASP A N 1
ATOM 647 C CA . ASP A 1 87 ? 4.618 19.544 -31.492 1.00 43.78 87 ASP A CA 1
ATOM 648 C C . ASP A 1 87 ? 5.855 18.717 -31.064 1.00 43.78 87 ASP A C 1
ATOM 650 O O . ASP A 1 87 ? 6.074 18.456 -29.879 1.00 43.78 87 ASP A O 1
ATOM 654 N N . ALA A 1 88 ? 6.652 18.243 -32.031 1.00 47.97 88 ALA A N 1
ATOM 655 C CA . ALA A 1 88 ? 7.839 17.435 -31.785 1.00 47.97 88 ALA A CA 1
ATOM 656 C C . ALA A 1 88 ? 9.013 18.305 -31.307 1.00 47.97 88 ALA A C 1
ATOM 658 O O . ALA A 1 88 ? 9.379 19.294 -31.937 1.00 47.97 88 ALA A O 1
ATOM 659 N N . PHE A 1 89 ? 9.621 17.899 -30.195 1.00 46.09 89 PHE A N 1
ATOM 660 C CA . PHE A 1 89 ? 10.754 18.570 -29.563 1.00 46.09 89 PHE A CA 1
ATOM 661 C C . PHE A 1 89 ? 11.964 18.705 -30.514 1.00 46.09 89 PHE A C 1
ATOM 663 O O . PHE A 1 89 ? 12.372 17.725 -31.138 1.00 46.09 89 PHE A O 1
ATOM 670 N N . THR A 1 90 ? 12.553 19.905 -30.612 1.00 44.38 90 THR A N 1
ATOM 671 C CA . THR A 1 90 ? 13.670 20.235 -31.528 1.00 44.38 90 THR A CA 1
ATOM 672 C C . THR A 1 90 ? 15.033 20.435 -30.838 1.00 44.38 90 THR A C 1
ATOM 674 O O . THR A 1 90 ? 15.977 20.897 -31.476 1.00 44.38 90 THR A O 1
ATOM 677 N N . GLY A 1 91 ? 15.180 20.057 -29.560 1.00 45.16 91 GLY A N 1
ATOM 678 C CA . GLY A 1 91 ? 16.464 20.021 -28.834 1.00 45.16 91 GLY A CA 1
ATOM 679 C C . GLY A 1 91 ? 16.993 18.595 -28.583 1.00 45.16 91 GLY A C 1
ATOM 680 O O . GLY A 1 91 ? 16.300 17.623 -28.893 1.00 45.16 91 GLY A O 1
ATOM 681 N N . PRO A 1 92 ? 18.195 18.421 -27.991 1.00 40.34 92 PRO A N 1
ATOM 682 C CA . PRO A 1 92 ? 18.608 17.123 -27.452 1.00 40.34 92 PRO A CA 1
ATOM 683 C C . PRO A 1 92 ? 17.628 16.712 -26.340 1.00 40.34 92 PRO A C 1
ATOM 685 O O . PRO A 1 92 ? 17.349 17.540 -25.470 1.00 40.34 92 PRO A O 1
ATOM 688 N N . PRO A 1 93 ? 17.060 15.493 -26.374 1.00 44.62 93 PRO A N 1
ATOM 689 C CA . PRO A 1 93 ? 15.946 15.120 -25.507 1.00 44.62 93 PRO A CA 1
ATOM 690 C C . PRO A 1 93 ? 16.293 15.363 -24.027 1.00 44.62 93 PRO A C 1
ATOM 692 O O . PRO A 1 93 ? 17.400 14.999 -23.622 1.00 44.62 93 PRO A O 1
ATOM 695 N N . PRO A 1 94 ? 15.394 15.953 -23.205 1.00 51.50 94 PRO A N 1
ATOM 696 C CA . PRO A 1 94 ? 15.599 16.033 -21.760 1.00 51.50 94 PRO A CA 1
ATOM 697 C C . PRO A 1 94 ? 15.979 14.654 -21.219 1.00 51.50 94 PRO A C 1
ATOM 699 O O . PRO A 1 94 ? 15.440 13.649 -21.679 1.00 51.50 94 PRO A O 1
ATOM 702 N N . ILE A 1 95 ? 16.895 14.596 -20.248 1.00 51.69 95 ILE A N 1
ATOM 703 C CA . ILE A 1 95 ? 17.532 13.356 -19.756 1.00 51.69 95 ILE A CA 1
ATOM 704 C C . ILE A 1 95 ? 16.485 12.271 -19.398 1.00 51.69 95 ILE A C 1
ATOM 706 O O . ILE A 1 95 ? 16.733 11.082 -19.569 1.00 51.69 95 ILE A O 1
ATOM 710 N N . ARG A 1 96 ? 15.254 12.653 -19.020 1.00 54.66 96 ARG A N 1
ATOM 711 C CA . ARG A 1 96 ? 14.098 11.753 -18.782 1.00 54.66 96 ARG A CA 1
ATOM 712 C C . ARG A 1 96 ? 13.628 10.947 -19.991 1.00 54.66 96 ARG A C 1
ATOM 714 O O . ARG A 1 96 ? 13.143 9.837 -19.811 1.00 54.66 96 ARG A O 1
ATOM 721 N N . LEU A 1 97 ? 13.795 11.459 -21.206 1.00 55.75 97 LEU A N 1
ATOM 722 C CA . LEU A 1 97 ? 13.437 10.765 -22.444 1.00 55.75 97 LEU A CA 1
ATOM 723 C C . LEU A 1 97 ? 14.507 9.763 -22.905 1.00 55.75 97 LEU A C 1
ATOM 725 O O . LEU A 1 97 ? 14.216 8.957 -23.785 1.00 55.75 97 LEU A O 1
ATOM 729 N N . SER A 1 98 ? 15.717 9.787 -22.329 1.00 68.81 98 SER A N 1
ATOM 730 C CA . SER A 1 98 ? 16.740 8.757 -22.570 1.00 68.81 98 SER A CA 1
ATOM 731 C C . SER A 1 98 ? 16.719 7.628 -21.538 1.00 68.81 98 SER A C 1
ATOM 733 O O . SER A 1 98 ? 17.457 6.660 -21.707 1.00 68.81 98 SER A O 1
ATOM 735 N N . PHE A 1 99 ? 15.879 7.721 -20.498 1.00 79.62 99 PHE A N 1
ATOM 736 C CA . PHE A 1 99 ? 15.731 6.645 -19.523 1.00 79.62 99 PHE A CA 1
ATOM 737 C C . PHE A 1 99 ? 15.012 5.448 -20.151 1.00 79.62 99 PHE A C 1
ATOM 739 O O . PHE A 1 99 ? 13.857 5.534 -20.576 1.00 79.62 99 PHE A O 1
ATOM 746 N N . VAL A 1 100 ? 15.692 4.310 -20.187 1.00 85.25 100 VAL A N 1
ATOM 747 C CA . VAL A 1 100 ? 15.195 3.068 -20.764 1.00 85.25 100 VAL A CA 1
ATOM 748 C C . VAL A 1 100 ? 14.589 2.207 -19.663 1.00 85.25 100 VAL A C 1
ATOM 750 O O . VAL A 1 100 ? 15.277 1.728 -18.760 1.00 85.25 100 VAL A O 1
ATOM 753 N N . LEU A 1 101 ? 13.280 1.974 -19.756 1.00 87.81 101 LEU A N 1
ATOM 754 C CA . LEU A 1 101 ? 12.579 1.058 -18.861 1.00 87.81 101 LEU A CA 1
ATOM 755 C C . LEU A 1 101 ? 12.793 -0.400 -19.300 1.00 87.81 101 LEU A C 1
ATOM 757 O O . LEU A 1 101 ? 12.591 -0.714 -20.477 1.00 87.81 101 LEU A O 1
ATOM 761 N N . PRO A 1 102 ? 13.132 -1.318 -18.375 1.00 91.94 102 PRO A N 1
ATOM 762 C CA . PRO A 1 102 ? 13.198 -2.735 -18.695 1.00 91.94 102 PRO A CA 1
ATOM 763 C C . PRO A 1 102 ? 11.810 -3.277 -19.062 1.00 91.94 102 PRO A C 1
ATOM 765 O O . PRO A 1 102 ? 10.782 -2.850 -18.531 1.00 91.94 102 PRO A O 1
ATOM 768 N N . THR A 1 103 ? 11.784 -4.267 -19.952 1.00 93.62 103 THR A N 1
ATOM 769 C CA . THR A 1 103 ? 10.559 -4.978 -20.338 1.00 93.62 103 THR A CA 1
ATOM 770 C C . THR A 1 103 ? 10.449 -6.324 -19.622 1.00 93.62 103 THR A C 1
ATOM 772 O O . THR A 1 103 ? 11.419 -6.855 -19.071 1.00 93.62 103 THR A O 1
ATOM 775 N N . CYS A 1 104 ? 9.240 -6.891 -19.602 1.00 94.12 104 CYS A N 1
ATOM 776 C CA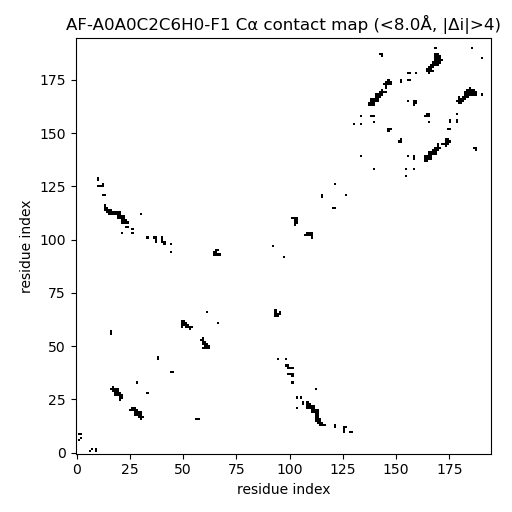 . CYS A 1 104 ? 8.994 -8.200 -19.008 1.00 94.12 104 CYS A CA 1
ATOM 777 C C . CYS A 1 104 ? 9.818 -9.292 -19.702 1.00 94.12 104 CYS A C 1
ATOM 779 O O . CYS A 1 104 ? 9.622 -9.558 -20.887 1.00 94.12 104 CYS A O 1
ATOM 781 N N . GLN A 1 105 ? 10.643 -10.002 -18.932 1.00 92.81 105 GLN A N 1
ATOM 782 C CA . GLN A 1 105 ? 11.515 -11.072 -19.434 1.00 92.81 105 GLN A CA 1
ATOM 783 C C . GLN A 1 105 ? 10.747 -12.286 -19.990 1.00 92.81 105 GLN A C 1
ATOM 785 O O . GLN A 1 105 ? 11.310 -13.078 -20.737 1.00 92.81 105 GLN A O 1
ATOM 790 N N . LYS A 1 106 ? 9.449 -12.430 -19.670 1.00 95.25 106 LYS A N 1
ATOM 791 C CA . LYS A 1 106 ? 8.596 -13.502 -20.213 1.00 95.25 106 LYS A CA 1
ATOM 792 C C . LYS A 1 106 ? 7.884 -13.147 -21.518 1.00 95.25 106 LYS A C 1
ATOM 794 O O . LYS A 1 106 ? 7.631 -14.037 -22.319 1.00 95.25 106 LYS A O 1
ATOM 799 N N . CYS A 1 107 ? 7.472 -11.890 -21.713 1.00 96.50 107 CYS A N 1
ATOM 800 C CA . CYS A 1 107 ? 6.569 -11.538 -22.824 1.00 96.50 107 CYS A CA 1
ATOM 801 C C . CYS A 1 107 ? 6.845 -10.193 -23.516 1.00 96.50 107 CYS A C 1
ATOM 803 O O . CYS A 1 107 ? 6.054 -9.784 -24.374 1.00 96.50 107 CYS A O 1
ATOM 805 N N . GLY A 1 108 ? 7.895 -9.474 -23.103 1.00 93.69 108 GLY A N 1
ATOM 806 C CA . GLY A 1 108 ? 8.249 -8.137 -23.592 1.00 93.69 108 GLY A CA 1
ATOM 807 C C . GLY A 1 108 ? 7.261 -7.028 -23.208 1.00 93.69 108 GLY A C 1
ATOM 808 O O . GLY A 1 108 ? 7.381 -5.905 -23.681 1.00 93.69 108 GLY A O 1
ATOM 809 N N . GLY A 1 109 ? 6.250 -7.330 -22.385 1.00 93.38 109 GLY A N 1
ATOM 810 C CA . GLY A 1 109 ? 5.231 -6.372 -21.963 1.00 93.38 109 GLY A CA 1
ATOM 811 C C . GLY A 1 109 ? 5.738 -5.325 -20.969 1.00 93.38 109 GLY A C 1
ATOM 812 O O . GLY A 1 109 ? 6.799 -5.478 -20.361 1.00 93.38 109 GLY A O 1
ATOM 813 N N . ILE A 1 110 ? 4.928 -4.283 -20.771 1.00 93.56 110 ILE A N 1
ATOM 814 C CA . ILE A 1 110 ? 5.208 -3.196 -19.826 1.00 93.56 110 ILE A CA 1
ATOM 815 C C . ILE A 1 110 ? 5.192 -3.734 -18.391 1.00 93.56 110 ILE A C 1
ATOM 817 O O . ILE A 1 110 ? 4.309 -4.511 -18.004 1.00 93.56 110 ILE A O 1
ATOM 821 N N . LEU A 1 111 ? 6.181 -3.304 -17.616 1.00 93.69 111 LEU A N 1
ATOM 822 C CA . LEU A 1 111 ? 6.308 -3.568 -16.192 1.00 93.69 111 LEU A CA 1
ATOM 823 C C . LEU A 1 111 ? 5.781 -2.369 -15.396 1.00 93.69 111 LEU A C 1
ATOM 825 O O . LEU A 1 111 ? 6.055 -1.221 -15.733 1.00 93.69 111 LEU A O 1
ATOM 829 N N . LYS A 1 112 ? 5.025 -2.645 -14.337 1.00 93.50 112 LYS A N 1
ATOM 830 C CA . LYS A 1 112 ? 4.461 -1.655 -13.417 1.00 93.50 112 LYS A CA 1
ATOM 831 C C . LYS A 1 112 ? 4.758 -2.111 -11.996 1.00 93.50 112 LYS A C 1
ATOM 833 O O . LYS A 1 112 ? 4.596 -3.293 -11.698 1.00 93.50 112 LYS A O 1
ATOM 838 N N . THR A 1 113 ? 5.158 -1.206 -11.110 1.00 93.00 113 THR A N 1
ATOM 839 C CA . THR A 1 113 ? 5.256 -1.528 -9.681 1.00 93.00 113 THR A CA 1
ATOM 840 C C . THR A 1 113 ? 3.915 -2.082 -9.194 1.00 93.00 113 THR A C 1
ATOM 842 O O . THR A 1 113 ? 2.847 -1.578 -9.564 1.00 93.00 113 THR A O 1
ATOM 845 N N . ASP A 1 114 ? 3.958 -3.148 -8.401 1.00 94.44 114 ASP A N 1
ATOM 846 C CA . ASP A 1 114 ? 2.778 -3.843 -7.886 1.00 94.44 114 ASP A CA 1
ATOM 847 C C . ASP A 1 114 ? 2.141 -3.054 -6.735 1.00 94.44 114 ASP A C 1
ATOM 849 O O . ASP A 1 114 ? 2.029 -3.535 -5.617 1.00 94.44 114 ASP A O 1
ATOM 853 N N . VAL A 1 115 ? 1.779 -1.802 -7.004 1.00 93.88 115 VAL A N 1
ATOM 854 C CA . VAL A 1 115 ? 1.094 -0.879 -6.098 1.00 93.88 115 VAL A CA 1
ATOM 855 C C . VAL A 1 115 ? -0.206 -0.408 -6.734 1.00 93.88 115 VAL A C 1
ATOM 857 O O . VAL A 1 115 ? -0.312 -0.318 -7.959 1.00 93.88 115 VAL A O 1
ATOM 860 N N . VAL A 1 116 ? -1.207 -0.103 -5.921 1.00 93.25 116 VAL A N 1
ATOM 861 C CA . VAL A 1 116 ? -2.468 0.482 -6.388 1.00 93.25 116 VAL A CA 1
ATOM 862 C C . VAL A 1 116 ? -2.289 1.997 -6.457 1.00 93.25 116 VAL A C 1
ATOM 864 O O . VAL A 1 116 ? -2.134 2.639 -5.420 1.00 93.25 116 VAL A O 1
ATOM 867 N N . PHE A 1 117 ? -2.300 2.572 -7.663 1.00 91.69 117 PHE A N 1
ATOM 868 C CA . PHE A 1 117 ? -2.228 4.025 -7.823 1.00 91.69 117 PHE A CA 1
ATOM 869 C C . PHE A 1 117 ? -3.578 4.691 -7.542 1.00 91.69 117 PHE A C 1
ATOM 871 O O . PHE A 1 117 ? -4.635 4.056 -7.519 1.00 91.69 117 PHE A O 1
ATOM 878 N N . PHE A 1 118 ? -3.569 6.010 -7.366 1.00 89.19 1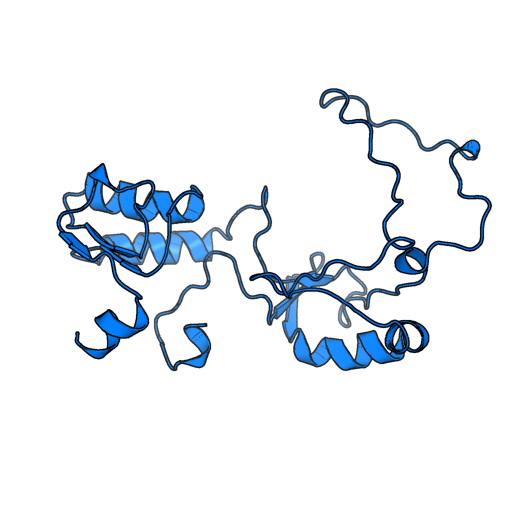18 PHE A N 1
ATOM 8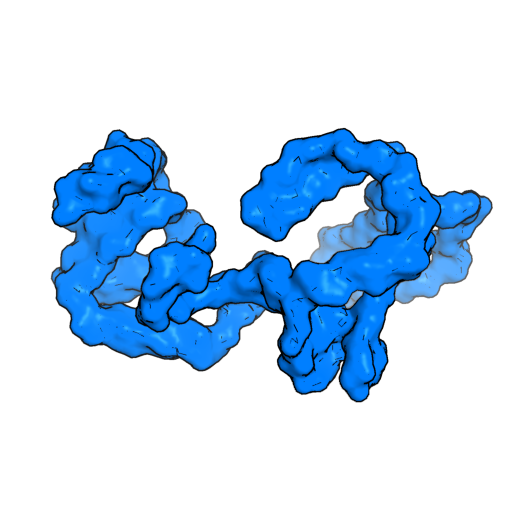79 C CA . PHE A 1 118 ? -4.812 6.773 -7.344 1.00 89.19 118 PHE A CA 1
ATOM 880 C C . PHE A 1 118 ? -5.574 6.595 -8.664 1.00 89.19 118 PHE A C 1
ATOM 882 O O . PHE A 1 118 ? -5.041 6.847 -9.740 1.00 89.19 118 PHE A O 1
ATOM 889 N N . GLY A 1 119 ? -6.834 6.168 -8.563 1.00 90.94 119 GLY A N 1
ATOM 890 C CA . GLY A 1 119 ? -7.681 5.841 -9.713 1.00 90.94 119 GLY A CA 1
ATOM 891 C C . GLY A 1 119 ? -7.658 4.364 -10.120 1.00 90.94 119 GLY A C 1
ATOM 892 O O . GLY A 1 119 ? -8.550 3.946 -10.855 1.00 90.94 119 GLY A O 1
ATOM 893 N N . ASP A 1 120 ? -6.716 3.565 -9.607 1.00 91.38 120 ASP A N 1
ATOM 894 C CA . ASP A 1 120 ? -6.726 2.113 -9.790 1.00 91.38 120 ASP A CA 1
ATOM 895 C C . ASP A 1 120 ? -7.761 1.440 -8.876 1.00 91.38 120 ASP A C 1
ATOM 897 O O . ASP A 1 120 ? -8.166 1.957 -7.829 1.00 91.38 120 ASP A O 1
ATOM 901 N N . ASN A 1 121 ? -8.147 0.223 -9.259 1.00 92.19 121 ASN A N 1
ATOM 902 C CA . ASN A 1 121 ? -8.931 -0.660 -8.408 1.00 92.19 121 ASN A CA 1
ATOM 903 C C . ASN A 1 121 ? -8.016 -1.549 -7.566 1.00 92.19 121 ASN A C 1
ATOM 905 O O . ASN A 1 121 ? -7.029 -2.098 -8.055 1.00 92.19 121 ASN A O 1
ATOM 909 N N . ILE A 1 122 ? -8.406 -1.752 -6.310 1.00 95.12 122 ILE A N 1
ATOM 910 C CA . ILE A 1 122 ? -7.813 -2.792 -5.468 1.00 95.12 122 ILE A CA 1
ATOM 911 C C . ILE A 1 122 ? -8.217 -4.157 -6.039 1.00 95.12 122 ILE A C 1
ATOM 913 O O . ILE A 1 122 ? -9.398 -4.327 -6.368 1.00 95.12 122 ILE A O 1
ATOM 917 N N . PRO A 1 123 ? -7.280 -5.118 -6.166 1.00 93.31 123 PRO A N 1
ATOM 918 C CA . PRO A 1 123 ? -7.610 -6.474 -6.582 1.00 93.31 123 PRO A CA 1
ATOM 919 C C . PRO A 1 123 ? -8.740 -7.051 -5.723 1.00 93.31 123 PRO A C 1
ATOM 921 O O . PRO A 1 123 ? -8.740 -6.914 -4.499 1.00 93.31 123 PRO A O 1
ATOM 924 N N . ARG A 1 124 ? -9.748 -7.632 -6.379 1.00 94.56 124 ARG A N 1
ATOM 925 C CA . ARG A 1 124 ? -10.981 -8.066 -5.712 1.00 94.56 124 ARG A CA 1
ATOM 926 C C . ARG A 1 124 ? -10.708 -9.130 -4.654 1.00 94.56 124 ARG A C 1
ATOM 928 O O . ARG A 1 124 ? -11.192 -8.999 -3.545 1.00 94.56 124 ARG A O 1
ATOM 935 N N . ASP A 1 125 ? -9.886 -10.112 -4.989 1.00 95.31 125 ASP A N 1
ATOM 936 C CA . ASP A 1 125 ? -9.417 -11.170 -4.094 1.00 95.31 125 ASP A CA 1
ATOM 937 C C . ASP A 1 125 ? -8.755 -10.621 -2.821 1.00 95.31 125 ASP A C 1
ATOM 939 O O . ASP A 1 125 ? -9.050 -11.076 -1.719 1.00 95.31 125 ASP A O 1
ATOM 943 N N . VAL A 1 126 ? -7.916 -9.591 -2.959 1.00 95.50 126 VAL A N 1
ATOM 944 C CA . VAL A 1 126 ? -7.261 -8.920 -1.825 1.00 95.50 126 VAL A CA 1
ATOM 945 C C . VAL A 1 126 ? -8.283 -8.200 -0.942 1.00 95.50 126 VAL A C 1
ATOM 947 O O . VAL A 1 126 ? -8.189 -8.253 0.284 1.00 95.50 126 VAL A O 1
ATOM 950 N N . TYR A 1 127 ? -9.255 -7.516 -1.552 1.00 96.44 127 TYR A N 1
ATOM 951 C CA . TYR A 1 127 ? -10.307 -6.825 -0.808 1.00 96.44 127 TYR A CA 1
ATOM 952 C C . TYR A 1 127 ? -11.248 -7.794 -0.092 1.00 96.44 127 TYR A C 1
ATOM 954 O O . TYR A 1 127 ? -11.510 -7.600 1.094 1.00 96.44 127 TYR A O 1
ATOM 962 N N . ASP A 1 128 ? -11.731 -8.811 -0.803 1.00 96.38 128 ASP A N 1
ATOM 963 C CA . ASP A 1 128 ? -12.678 -9.798 -0.290 1.00 96.38 128 ASP A CA 1
ATOM 964 C C . ASP A 1 128 ? -12.050 -10.543 0.897 1.00 96.38 128 ASP A C 1
ATOM 966 O O . ASP A 1 128 ? -12.664 -10.619 1.954 1.00 96.38 128 ASP A O 1
ATOM 970 N N . TRP A 1 129 ? -10.766 -10.918 0.813 1.00 96.25 129 TRP A N 1
ATOM 971 C CA . TRP A 1 129 ? -10.045 -11.503 1.949 1.00 96.25 129 TRP A CA 1
ATOM 972 C C . TRP A 1 129 ? -10.034 -10.594 3.190 1.00 96.25 129 TRP A C 1
ATOM 974 O O . TRP A 1 129 ? -10.264 -11.054 4.307 1.00 96.25 129 TRP A O 1
ATOM 984 N N . CYS A 1 130 ? -9.783 -9.289 3.023 1.00 96.50 130 CYS A N 1
ATOM 985 C CA . CYS A 1 130 ? -9.831 -8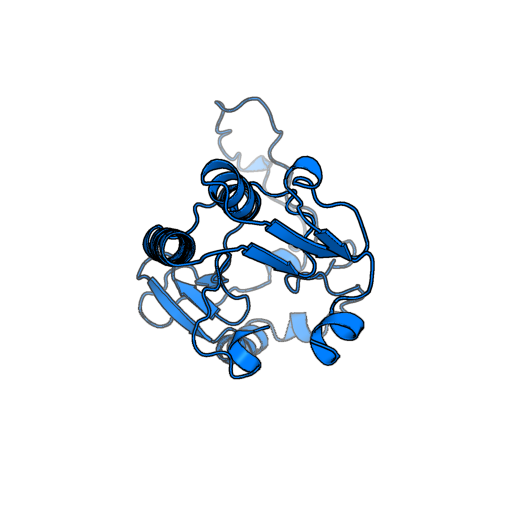.343 4.143 1.00 96.50 130 CYS A CA 1
ATOM 986 C C . CYS A 1 130 ? -11.249 -8.174 4.701 1.00 96.50 130 CYS A C 1
ATOM 988 O O . CYS A 1 130 ? -11.411 -8.002 5.909 1.00 96.50 130 CYS A O 1
ATOM 990 N N . ALA A 1 131 ? -12.260 -8.178 3.831 1.00 95.25 131 ALA A N 1
ATOM 991 C CA . ALA A 1 131 ? -13.657 -8.062 4.225 1.00 95.25 131 ALA A CA 1
ATOM 992 C C . ALA A 1 131 ? -14.108 -9.296 5.019 1.00 95.25 131 ALA A C 1
ATOM 994 O O . ALA A 1 131 ? -14.663 -9.130 6.101 1.00 95.25 131 ALA A O 1
ATOM 995 N N . ASP A 1 132 ? -13.770 -10.500 4.556 1.00 96.38 132 ASP A N 1
ATOM 996 C CA . ASP A 1 132 ? -14.052 -11.761 5.248 1.00 96.38 132 ASP A CA 1
ATOM 997 C C . ASP A 1 132 ? -13.408 -11.781 6.637 1.00 96.38 132 ASP A C 1
ATOM 999 O O . ASP A 1 132 ? -14.051 -12.113 7.631 1.00 96.38 132 ASP A O 1
ATOM 1003 N N . LYS A 1 133 ? -12.154 -11.327 6.751 1.00 95.81 133 LYS A N 1
ATOM 1004 C CA . LYS A 1 133 ? -11.505 -11.216 8.063 1.00 95.81 133 LYS A CA 1
ATOM 1005 C C . LYS A 1 133 ? -12.175 -10.194 8.968 1.00 95.81 133 LYS A C 1
ATOM 1007 O O . LYS A 1 133 ? -12.272 -10.432 10.166 1.00 95.81 133 LYS A O 1
ATOM 1012 N N . LEU A 1 134 ? -12.700 -9.103 8.418 1.00 95.56 134 LEU A N 1
ATOM 1013 C CA . LEU A 1 134 ? -13.482 -8.153 9.201 1.00 95.56 134 LEU A CA 1
ATOM 1014 C C . LEU A 1 134 ? -14.816 -8.747 9.692 1.00 95.56 134 LEU A C 1
ATOM 1016 O O . LEU A 1 134 ? -15.289 -8.332 10.747 1.00 95.56 134 LEU A O 1
ATOM 1020 N N . GLU A 1 135 ? -15.429 -9.687 8.961 1.00 94.31 135 GLU A N 1
ATOM 1021 C CA . GLU A 1 135 ? -16.605 -10.441 9.435 1.00 94.31 135 GLU A CA 1
ATOM 1022 C C . GLU A 1 135 ? -16.273 -11.337 10.635 1.00 94.31 135 GLU A C 1
ATOM 1024 O O . GLU A 1 135 ? -17.085 -11.477 11.546 1.00 94.31 135 GLU A O 1
ATOM 1029 N N . GLU A 1 136 ? -15.077 -11.925 10.656 1.00 94.81 136 GLU A N 1
ATOM 1030 C CA . GLU A 1 136 ? -14.624 -12.813 11.735 1.00 94.81 136 GLU A CA 1
ATOM 1031 C C . GLU A 1 136 ? -14.159 -12.052 12.994 1.00 94.81 136 GLU A C 1
ATOM 1033 O O . GLU A 1 136 ? -14.076 -12.630 14.079 1.00 94.81 136 GLU A O 1
ATOM 1038 N N . CYS A 1 137 ? -13.824 -10.764 12.870 1.00 94.81 137 CYS A N 1
ATOM 1039 C CA . CYS A 1 137 ? -13.291 -9.961 13.969 1.00 94.81 137 CYS A CA 1
ATOM 1040 C C . CYS A 1 137 ? -14.384 -9.392 14.887 1.00 94.81 137 CYS A C 1
ATOM 1042 O O . CYS A 1 137 ? -15.432 -8.927 14.448 1.00 94.81 137 CYS A O 1
ATOM 1044 N N . THR A 1 138 ? -14.072 -9.308 16.181 1.00 96.56 138 THR A N 1
ATOM 1045 C CA . THR A 1 138 ? -14.921 -8.675 17.206 1.00 96.56 138 THR A CA 1
ATOM 1046 C C . THR A 1 138 ? -14.579 -7.206 17.461 1.00 96.56 138 THR A C 1
ATOM 1048 O O . THR A 1 138 ? -15.159 -6.587 18.344 1.00 96.56 138 THR A O 1
ATOM 1051 N N . GLY A 1 139 ? -13.632 -6.635 16.716 1.00 96.50 139 GLY A N 1
ATOM 1052 C CA . GLY A 1 139 ? -13.192 -5.251 16.856 1.00 96.50 139 GLY A CA 1
ATOM 1053 C C . GLY A 1 139 ? -12.149 -4.881 15.804 1.00 96.50 139 GLY A C 1
ATOM 1054 O O . GLY A 1 139 ? -11.544 -5.757 15.183 1.00 96.50 139 GLY A O 1
ATOM 1055 N N . LEU A 1 140 ? -11.942 -3.581 15.598 1.00 97.94 140 LEU A N 1
ATOM 1056 C CA . LEU A 1 140 ? -10.974 -3.046 14.641 1.00 97.94 140 LEU A CA 1
ATOM 1057 C C . LEU A 1 140 ? -9.985 -2.114 15.345 1.00 97.94 140 LEU A C 1
ATOM 1059 O O . LEU A 1 140 ? -10.389 -1.110 15.921 1.00 97.94 140 LEU A O 1
ATOM 1063 N N . LEU A 1 141 ? -8.686 -2.395 15.233 1.00 97.44 141 LEU A N 1
ATOM 1064 C CA . LEU A 1 141 ? -7.616 -1.498 15.675 1.00 97.44 141 LEU A CA 1
ATOM 1065 C C . LEU A 1 141 ? -6.932 -0.858 14.463 1.00 97.44 141 LEU A C 1
ATOM 1067 O O . LEU A 1 141 ? -6.363 -1.548 13.619 1.00 97.44 141 LEU A O 1
ATOM 1071 N N . VAL A 1 142 ? -6.959 0.471 14.393 1.00 97.75 142 VAL A N 1
ATOM 1072 C CA . VAL A 1 142 ? -6.328 1.255 13.329 1.00 97.75 142 VAL A CA 1
ATOM 1073 C C . VAL A 1 142 ? -5.080 1.941 13.875 1.00 97.75 142 VAL A C 1
ATOM 1075 O O . VAL A 1 142 ? -5.155 2.803 14.751 1.00 97.75 142 VAL A O 1
ATOM 1078 N N . LEU A 1 143 ? -3.923 1.576 13.323 1.00 97.06 143 LEU A N 1
ATOM 1079 C CA . LEU A 1 143 ? -2.616 2.089 13.731 1.00 97.06 143 LEU A CA 1
ATOM 1080 C C . LEU A 1 143 ? -2.045 3.015 12.652 1.00 97.06 143 LEU A C 1
ATOM 1082 O O . LEU A 1 143 ? -1.834 2.590 11.518 1.00 97.06 143 LEU A O 1
ATOM 1086 N N . GLY A 1 144 ? -1.769 4.273 13.003 1.00 96.12 144 GLY A N 1
ATOM 1087 C CA . GLY A 1 144 ? -0.987 5.193 12.171 1.00 96.12 144 GLY A CA 1
ATOM 1088 C C . GLY A 1 144 ? -1.622 5.554 10.826 1.00 96.12 144 GLY A C 1
ATOM 1089 O O . GLY A 1 144 ? -0.906 5.822 9.865 1.00 96.12 144 GLY A O 1
ATOM 1090 N N . SER A 1 145 ? -2.953 5.530 10.726 1.00 96.81 145 SER A N 1
ATOM 1091 C CA . SER A 1 145 ? -3.669 5.909 9.508 1.00 96.81 145 SER A CA 1
ATOM 1092 C C . SER A 1 145 ? -4.633 7.052 9.773 1.00 96.81 145 SER A C 1
ATOM 1094 O O . SER A 1 145 ? -5.453 6.996 10.688 1.00 96.81 145 SER A O 1
ATOM 1096 N N . SER A 1 146 ? -4.593 8.066 8.910 1.00 96.31 146 SER A N 1
ATOM 1097 C CA . SER A 1 146 ? -5.598 9.127 8.890 1.00 96.31 146 SER A CA 1
ATOM 1098 C C . SER A 1 146 ? -6.944 8.651 8.335 1.00 96.31 146 SER A C 1
ATOM 1100 O O . SER A 1 146 ? -7.939 9.355 8.482 1.00 96.31 146 SER A O 1
ATOM 1102 N N . LEU A 1 147 ? -6.998 7.488 7.667 1.00 97.38 147 LEU A N 1
ATOM 1103 C CA . LEU A 1 147 ? -8.178 6.973 6.959 1.00 97.38 147 LEU A CA 1
ATOM 1104 C C . LEU A 1 147 ? -8.850 7.993 6.022 1.00 97.38 147 LEU A C 1
ATOM 1106 O O . LEU A 1 147 ? -10.056 7.939 5.789 1.00 97.38 147 LEU A O 1
ATOM 1110 N N . THR A 1 148 ? -8.093 8.934 5.460 1.00 96.19 148 THR A N 1
ATOM 1111 C CA . THR A 1 148 ? -8.644 9.901 4.499 1.00 96.19 148 THR A CA 1
ATOM 1112 C C . THR A 1 148 ? -9.065 9.215 3.200 1.00 96.19 148 THR A C 1
ATOM 1114 O O . THR A 1 148 ? -10.106 9.556 2.627 1.00 96.19 148 THR A O 1
ATOM 1117 N N . VAL A 1 149 ? -8.303 8.203 2.773 1.00 95.75 149 VAL A N 1
ATOM 1118 C CA . VAL A 1 149 ? -8.557 7.425 1.556 1.00 95.75 149 VAL A CA 1
ATOM 1119 C C . VAL A 1 149 ? -9.652 6.381 1.788 1.00 95.75 149 VAL A C 1
ATOM 1121 O O . VAL A 1 149 ? -9.608 5.579 2.724 1.00 95.75 149 VAL A O 1
ATOM 1124 N N . MET A 1 150 ? -10.623 6.358 0.873 1.00 95.00 150 MET A N 1
ATOM 1125 C CA . MET A 1 150 ? -11.823 5.523 0.961 1.00 95.00 150 MET A CA 1
ATOM 1126 C C . MET A 1 150 ? -11.518 4.018 1.047 1.00 95.00 150 MET A C 1
ATOM 1128 O O . MET A 1 150 ? -12.215 3.266 1.723 1.00 95.00 150 MET A O 1
ATOM 1132 N N . SER A 1 151 ? -10.444 3.561 0.409 1.00 94.62 151 SER A N 1
ATOM 1133 C CA . SER A 1 151 ? -10.064 2.148 0.413 1.00 94.62 151 SER A CA 1
ATOM 1134 C C . SER A 1 151 ? -9.764 1.587 1.807 1.00 94.62 151 SER A C 1
ATOM 1136 O O . SER A 1 151 ? -10.059 0.417 2.040 1.00 94.62 151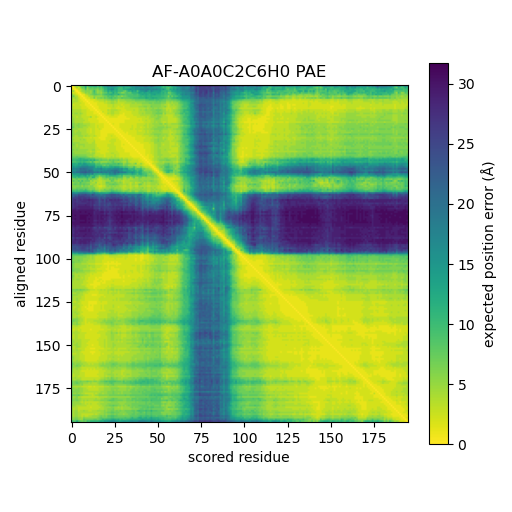 SER A O 1
ATOM 1138 N N . GLY A 1 152 ? -9.226 2.402 2.720 1.00 96.19 152 GLY A N 1
ATOM 1139 C CA . GLY A 1 152 ? -9.049 2.044 4.130 1.00 96.19 152 GLY A CA 1
ATOM 1140 C C . GLY A 1 152 ? -10.269 2.398 4.985 1.00 96.19 152 GLY A C 1
ATOM 1141 O O . GLY A 1 152 ? -10.719 1.583 5.786 1.00 96.19 152 GLY A O 1
ATOM 1142 N N . TYR A 1 153 ? -10.856 3.584 4.775 1.00 97.69 153 TYR A N 1
ATOM 1143 C CA . TYR A 1 153 ? -11.993 4.088 5.562 1.00 97.69 153 TYR A CA 1
ATOM 1144 C C . TYR A 1 153 ? -13.185 3.118 5.619 1.00 97.69 153 TYR A C 1
ATOM 1146 O O . TYR A 1 153 ? -13.837 3.008 6.655 1.00 97.69 153 TYR A O 1
ATOM 1154 N N . ARG A 1 154 ? -13.455 2.375 4.536 1.00 96.62 154 ARG A N 1
ATOM 1155 C CA . ARG A 1 154 ? -14.579 1.418 4.471 1.00 96.62 154 ARG A CA 1
ATOM 1156 C C . ARG A 1 154 ? -14.519 0.326 5.527 1.00 96.62 154 ARG A C 1
ATOM 1158 O O . ARG A 1 154 ? -15.577 -0.123 5.944 1.00 96.62 154 ARG A O 1
ATOM 1165 N N . PHE A 1 155 ? -13.331 -0.080 5.973 1.00 97.69 155 PHE A N 1
ATOM 1166 C CA . PHE A 1 155 ? -13.222 -1.093 7.021 1.00 97.69 155 PHE A CA 1
ATOM 1167 C C . PHE A 1 155 ? -13.679 -0.533 8.371 1.00 97.69 155 PHE A C 1
ATOM 1169 O O . PHE A 1 155 ? -14.456 -1.182 9.060 1.00 97.69 155 PHE A O 1
ATOM 1176 N N . ALA A 1 156 ? -13.304 0.707 8.704 1.00 97.75 156 ALA A N 1
ATOM 1177 C CA . ALA A 1 156 ? -13.799 1.382 9.907 1.00 97.75 156 ALA A CA 1
ATOM 1178 C C . ALA A 1 156 ? -15.304 1.666 9.831 1.00 97.75 156 ALA A C 1
ATOM 1180 O O . ALA A 1 156 ? -16.028 1.423 10.792 1.00 97.75 156 ALA A O 1
ATOM 1181 N N . TRP A 1 157 ? -15.788 2.120 8.672 1.00 97.44 157 TRP A N 1
ATOM 1182 C CA . TRP A 1 157 ? -17.218 2.318 8.440 1.00 97.44 157 TRP A CA 1
ATOM 1183 C C . TRP A 1 157 ? -18.012 1.012 8.586 1.00 97.44 157 TRP A C 1
ATOM 1185 O O . TRP A 1 157 ? -19.042 0.992 9.257 1.00 97.44 157 TRP A O 1
ATOM 1195 N N . SER A 1 158 ? -17.511 -0.088 8.016 1.00 97.19 158 SER A N 1
ATOM 1196 C CA . SER A 1 158 ? -18.148 -1.402 8.105 1.00 97.19 158 SER A CA 1
ATOM 1197 C C . SER A 1 158 ? -18.114 -1.981 9.519 1.00 97.19 158 SER A C 1
ATOM 1199 O O . SER A 1 158 ? -19.104 -2.580 9.925 1.00 97.19 158 SER A O 1
ATOM 1201 N N . ALA A 1 159 ? -17.015 -1.821 10.263 1.00 97.62 159 ALA A N 1
ATOM 1202 C CA . ALA A 1 159 ? -16.923 -2.268 11.654 1.00 97.62 159 ALA A CA 1
ATOM 1203 C C . ALA A 1 159 ? -17.948 -1.535 12.533 1.00 97.62 159 ALA A C 1
ATOM 1205 O O . ALA A 1 159 ? -18.768 -2.171 13.193 1.00 97.62 159 ALA A O 1
ATOM 1206 N N . ASN A 1 160 ? -17.979 -0.203 12.435 1.00 97.19 160 ASN A N 1
ATOM 1207 C CA . ASN A 1 160 ? -18.931 0.636 13.160 1.00 97.19 160 ASN A CA 1
ATOM 1208 C C . ASN A 1 160 ? -20.390 0.307 12.801 1.00 97.19 160 ASN A C 1
ATOM 1210 O O . ASN A 1 160 ? -21.240 0.219 13.680 1.00 97.19 160 ASN A O 1
ATOM 1214 N N . GLY A 1 161 ? -20.691 0.077 11.518 1.00 96.06 161 GLY A N 1
ATOM 1215 C CA . GLY A 1 161 ? -22.036 -0.299 11.068 1.00 96.06 161 GLY A CA 1
ATOM 1216 C C . GLY A 1 161 ? -22.548 -1.623 11.648 1.00 96.06 161 GLY A C 1
ATOM 1217 O O . GLY A 1 161 ? -23.757 -1.807 11.757 1.00 96.06 161 GLY A O 1
ATOM 1218 N N . LYS A 1 162 ? -21.645 -2.521 12.056 1.00 95.38 162 LYS A N 1
ATOM 1219 C CA . LYS A 1 162 ? -21.974 -3.779 12.746 1.00 95.38 162 LYS A CA 1
ATOM 1220 C C . LYS A 1 162 ? -22.029 -3.646 14.268 1.00 95.38 162 LYS A C 1
ATOM 1222 O O . LYS A 1 162 ? -22.378 -4.609 14.941 1.00 95.38 162 LYS A O 1
ATOM 1227 N N . GLY A 1 163 ? -21.672 -2.481 14.810 1.00 95.94 163 GLY A N 1
ATOM 1228 C CA . GLY A 1 163 ? -21.505 -2.282 16.248 1.00 95.94 163 GLY A CA 1
ATOM 1229 C C . GLY A 1 163 ? -20.228 -2.908 16.814 1.00 95.94 163 GLY A C 1
ATOM 1230 O O . GLY A 1 163 ? -20.133 -3.071 18.028 1.00 95.94 163 GLY A O 1
ATOM 1231 N N . ASN A 1 164 ? -19.254 -3.261 15.967 1.00 97.75 164 ASN A N 1
ATOM 1232 C CA . ASN A 1 164 ? -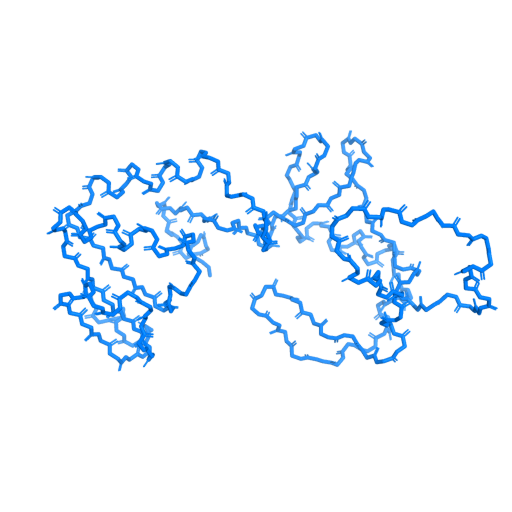17.949 -3.711 16.443 1.00 97.75 164 ASN A CA 1
ATOM 1233 C C . ASN A 1 164 ? -17.141 -2.501 16.934 1.00 97.75 164 ASN A C 1
ATOM 1235 O O . ASN A 1 164 ? -17.073 -1.505 16.205 1.00 97.75 164 ASN A O 1
ATOM 1239 N N . PRO A 1 165 ? -16.477 -2.589 18.100 1.00 97.94 165 PRO A N 1
ATOM 1240 C CA . PRO A 1 165 ? -15.678 -1.497 18.623 1.00 97.94 165 PRO A CA 1
ATOM 1241 C C . PRO A 1 165 ? -14.508 -1.146 17.696 1.00 97.94 165 PRO A C 1
ATOM 1243 O O . PRO A 1 165 ? -13.820 -2.030 17.165 1.00 97.94 165 PRO A O 1
ATOM 1246 N N . VAL A 1 166 ? -14.262 0.152 17.526 1.00 98.31 166 VAL A N 1
ATOM 1247 C CA . VAL A 1 166 ? -13.183 0.702 16.703 1.00 98.31 166 VAL A CA 1
ATOM 1248 C C . VAL A 1 166 ? -12.215 1.506 17.569 1.00 98.31 166 VAL A C 1
ATOM 1250 O O . VAL A 1 166 ? -12.570 2.486 18.225 1.00 98.31 166 VAL A O 1
ATOM 1253 N N . PHE A 1 167 ? -10.949 1.109 17.526 1.00 97.75 167 PHE A N 1
ATOM 1254 C CA . PHE A 1 167 ? -9.856 1.680 18.300 1.00 97.75 167 PHE A CA 1
ATOM 1255 C C . PHE A 1 167 ? -8.854 2.381 17.387 1.00 97.75 167 PHE A C 1
ATOM 1257 O O . PHE A 1 167 ? -8.517 1.874 16.314 1.00 97.75 167 PHE A O 1
ATOM 1264 N N . PHE A 1 168 ? -8.318 3.515 17.834 1.00 97.88 168 PHE A N 1
ATOM 1265 C CA . PHE A 1 168 ? -7.321 4.274 17.079 1.00 97.88 168 PHE A CA 1
ATOM 1266 C C . PHE A 1 168 ? -6.059 4.542 17.889 1.00 97.88 168 PHE A C 1
ATOM 1268 O O . PHE A 1 168 ? -6.126 4.993 19.031 1.00 97.88 168 PHE A O 1
ATOM 1275 N N . VAL A 1 169 ? -4.905 4.365 17.247 1.00 97.56 169 VAL A N 1
ATOM 1276 C CA . VAL A 1 169 ? -3.623 4.912 17.703 1.00 97.56 169 VAL A CA 1
ATOM 1277 C C . VAL A 1 169 ? -3.043 5.737 16.565 1.00 97.56 169 VAL A C 1
ATOM 1279 O O . VAL A 1 169 ? -2.580 5.189 15.563 1.00 97.56 169 VAL A O 1
ATOM 1282 N N . ASN A 1 170 ? -3.109 7.059 16.682 1.00 96.56 170 ASN A N 1
ATOM 1283 C CA . ASN A 1 170 ? -2.626 7.973 15.652 1.00 96.56 170 ASN A CA 1
ATOM 1284 C C . ASN A 1 170 ? -2.299 9.336 16.269 1.00 96.56 170 ASN A C 1
ATOM 1286 O O . ASN A 1 170 ? -3.006 9.781 17.165 1.00 96.56 170 ASN A O 1
ATOM 1290 N N . LEU A 1 171 ? -1.266 10.026 15.777 1.00 95.06 171 LEU A N 1
ATOM 1291 C CA . LEU A 1 171 ? -0.891 11.350 16.301 1.00 95.06 171 LEU A CA 1
ATOM 1292 C C . LEU A 1 171 ? -1.979 12.408 16.064 1.00 95.06 171 LEU A C 1
ATOM 1294 O O . LEU A 1 171 ? -2.232 13.242 16.928 1.00 95.06 171 LEU A O 1
ATOM 1298 N N . GLY A 1 172 ? -2.606 12.373 14.886 1.00 91.94 172 GLY A N 1
ATOM 1299 C CA . GLY A 1 172 ? -3.697 13.270 14.506 1.00 91.94 172 GLY A CA 1
ATOM 1300 C C . GLY A 1 172 ? -5.055 12.564 14.450 1.00 91.94 172 GLY A C 1
ATOM 1301 O O . GLY A 1 172 ? -5.114 11.330 14.446 1.00 91.94 172 GLY A O 1
ATOM 1302 N N . PRO A 1 173 ? -6.159 13.321 14.351 1.00 92.00 173 PRO A N 1
ATOM 1303 C CA . PRO A 1 173 ? -7.487 12.733 14.241 1.00 92.00 173 PRO A CA 1
ATOM 1304 C C . PRO A 1 173 ? -7.651 11.995 12.897 1.00 92.00 173 PRO A C 1
ATOM 1306 O O . PRO A 1 173 ? -7.295 12.542 11.846 1.00 92.00 173 PRO A O 1
ATOM 1309 N N . PRO A 1 174 ? -8.181 10.759 12.885 1.00 95.00 174 PRO A N 1
ATOM 1310 C CA . PRO A 1 174 ? -8.546 10.079 11.649 1.00 95.00 174 PRO A CA 1
ATOM 1311 C C . PRO A 1 174 ? -9.844 10.664 11.070 1.00 95.00 174 PRO A C 1
ATOM 1313 O O . PRO A 1 174 ? -10.673 11.218 11.779 1.00 95.00 174 PRO A O 1
ATOM 1316 N N . ARG A 1 175 ? -10.115 10.462 9.779 1.00 97.06 175 ARG A N 1
ATOM 1317 C CA . ARG A 1 175 ? -11.415 10.789 9.162 1.00 97.06 175 ARG A CA 1
ATOM 1318 C C . ARG A 1 175 ? -12.589 10.081 9.855 1.00 97.06 175 ARG A C 1
ATOM 1320 O O . ARG A 1 175 ? -13.703 10.590 9.858 1.00 97.06 175 ARG A O 1
ATOM 1327 N N . ALA A 1 176 ? -12.337 8.894 10.402 1.00 96.75 176 ALA A N 1
ATOM 1328 C CA . ALA A 1 176 ? -13.304 8.062 11.115 1.00 96.75 176 ALA A CA 1
ATOM 1329 C C . ALA A 1 176 ? -13.380 8.376 12.621 1.00 96.75 176 ALA A C 1
ATOM 1331 O O . ALA A 1 176 ? -13.776 7.520 13.405 1.00 96.75 176 ALA A O 1
ATOM 1332 N N . ASP A 1 177 ? -12.990 9.584 13.037 1.00 96.06 177 ASP A N 1
ATOM 1333 C CA . ASP A 1 177 ? -12.918 9.981 14.44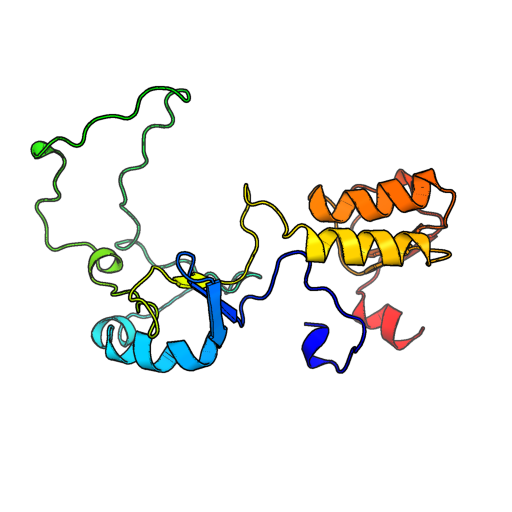7 1.00 96.06 177 ASP A CA 1
ATOM 1334 C C . ASP A 1 177 ? -14.237 9.763 15.213 1.00 96.06 177 ASP A C 1
ATOM 1336 O O . ASP A 1 177 ? -14.225 9.398 16.387 1.00 96.06 177 ASP A O 1
ATOM 1340 N N . SER A 1 178 ? -15.378 9.930 14.540 1.00 96.75 178 SER A N 1
ATOM 1341 C CA . SER A 1 178 ? -16.712 9.736 15.117 1.00 96.75 178 SER A CA 1
ATOM 1342 C C . SER A 1 178 ? -17.106 8.272 15.348 1.00 96.75 178 SER A C 1
ATOM 1344 O O . SER A 1 178 ? -18.151 8.036 15.941 1.00 96.75 178 SER A O 1
ATOM 1346 N N . PHE A 1 179 ? -16.325 7.300 14.865 1.00 96.94 179 PHE A N 1
ATOM 1347 C CA . PHE A 1 179 ? -16.589 5.861 15.045 1.00 96.94 179 PHE A CA 1
ATOM 1348 C C . PHE A 1 179 ? -15.841 5.258 16.232 1.00 96.94 179 PHE A C 1
ATOM 1350 O O . PHE A 1 179 ? -15.950 4.068 16.480 1.00 96.94 179 PHE A O 1
ATOM 1357 N N . ALA A 1 180 ? -15.004 6.041 16.903 1.00 96.00 180 ALA A N 1
ATOM 1358 C CA . ALA A 1 180 ? -14.057 5.507 17.859 1.00 96.00 180 ALA A CA 1
ATOM 1359 C C . ALA A 1 180 ? -14.668 5.279 19.242 1.00 96.00 180 ALA A C 1
ATOM 1361 O O . ALA A 1 180 ? -15.148 6.221 19.875 1.00 96.00 180 ALA A O 1
ATOM 1362 N N . ASP A 1 181 ? -14.486 4.073 19.759 1.00 97.62 181 ASP A N 1
ATOM 1363 C CA . ASP A 1 181 ? -14.746 3.735 21.157 1.00 97.62 181 ASP A CA 1
ATOM 1364 C C . ASP A 1 181 ? -13.600 4.201 22.061 1.00 97.62 181 ASP A C 1
ATOM 1366 O O . ASP A 1 181 ? -13.814 4.636 23.191 1.00 97.62 181 ASP A O 1
ATOM 1370 N N . MET A 1 182 ? -12.363 4.164 21.553 1.00 95.31 182 MET A N 1
ATOM 1371 C CA . MET A 1 182 ? -11.192 4.709 22.239 1.00 95.31 182 MET A CA 1
ATOM 1372 C C . MET A 1 182 ? -10.121 5.168 21.244 1.00 95.31 182 MET A C 1
ATOM 1374 O O . MET A 1 182 ? -9.923 4.588 20.172 1.00 95.31 182 MET A O 1
ATOM 1378 N N . LYS A 1 183 ? -9.408 6.236 21.621 1.00 95.38 183 LYS A N 1
ATOM 1379 C CA . LYS A 1 183 ? -8.337 6.854 20.832 1.00 95.38 183 LYS A CA 1
ATOM 1380 C C . LYS A 1 183 ? -7.123 7.106 21.707 1.00 95.38 183 LYS A C 1
ATOM 1382 O O . LYS A 1 183 ? -7.257 7.598 22.826 1.00 95.38 183 LYS A O 1
ATOM 1387 N N . ILE A 1 184 ? -5.945 6.834 21.164 1.00 96.19 184 ILE A N 1
ATOM 1388 C CA . ILE A 1 184 ? -4.664 7.165 21.777 1.00 96.19 184 ILE A CA 1
ATOM 1389 C C . ILE A 1 184 ? -3.898 8.080 20.823 1.00 96.19 184 ILE A C 1
ATOM 1391 O O . ILE A 1 184 ? -3.476 7.661 19.742 1.00 96.19 184 ILE A O 1
ATOM 1395 N N . SER A 1 185 ? -3.694 9.324 21.252 1.00 96.88 185 SER A N 1
ATOM 1396 C CA . SER A 1 185 ? -2.910 10.318 20.517 1.00 96.88 185 SER A CA 1
ATOM 1397 C C . SER A 1 185 ? -1.434 10.226 20.895 1.00 96.88 185 SER A C 1
ATOM 1399 O O . SER A 1 185 ? -0.953 10.978 21.739 1.00 96.88 185 SER A O 1
ATOM 1401 N N . ALA A 1 186 ? -0.722 9.265 20.306 1.00 95.50 186 ALA A N 1
ATOM 1402 C CA . ALA A 1 186 ? 0.699 9.023 20.562 1.00 95.50 186 ALA A CA 1
ATOM 1403 C C . ALA A 1 186 ? 1.381 8.348 19.356 1.00 95.50 186 ALA A C 1
ATOM 1405 O O . ALA A 1 186 ? 0.690 7.797 18.488 1.00 95.50 186 ALA A O 1
ATOM 1406 N N . PRO A 1 187 ? 2.727 8.351 19.281 1.00 95.94 187 PRO A N 1
ATOM 1407 C CA . PRO A 1 187 ? 3.453 7.544 18.307 1.00 95.94 187 PRO A CA 1
ATOM 1408 C C . PRO A 1 187 ? 3.099 6.056 18.449 1.00 95.94 187 PRO A C 1
ATOM 1410 O O . PRO A 1 187 ? 3.197 5.485 19.535 1.00 95.94 187 PRO A O 1
ATOM 1413 N N . VAL A 1 188 ? 2.730 5.400 17.342 1.00 95.06 188 VAL A N 1
ATOM 1414 C CA . VAL A 1 188 ? 2.325 3.976 17.329 1.00 95.06 188 VAL A CA 1
ATOM 1415 C C . VAL A 1 188 ? 3.384 3.078 17.972 1.00 95.06 188 VAL A C 1
ATOM 1417 O O . VAL A 1 188 ? 3.053 2.158 18.715 1.00 95.06 188 VAL A O 1
ATOM 1420 N N . THR A 1 189 ? 4.661 3.372 17.731 1.00 93.56 189 THR A N 1
ATOM 1421 C CA . THR A 1 189 ? 5.802 2.624 18.275 1.00 93.56 189 THR A CA 1
ATOM 1422 C C . THR A 1 189 ? 5.863 2.637 19.802 1.00 93.56 189 THR A C 1
ATOM 1424 O O . THR A 1 189 ? 6.279 1.649 20.401 1.00 93.56 189 THR A O 1
ATOM 1427 N N . GLU A 1 190 ? 5.428 3.718 20.451 1.00 94.06 190 GLU A N 1
ATOM 1428 C CA . GLU A 1 190 ? 5.423 3.829 21.917 1.00 94.06 190 GLU A CA 1
ATOM 1429 C C . GLU A 1 190 ? 4.251 3.099 22.571 1.00 94.06 190 GLU A C 1
ATOM 1431 O O . GLU A 1 190 ? 4.312 2.775 23.758 1.00 94.06 190 GLU A O 1
ATOM 1436 N N . VAL A 1 191 ? 3.179 2.879 21.808 1.00 93.75 191 VAL A N 1
ATOM 1437 C CA . VAL A 1 191 ? 1.949 2.242 22.282 1.00 93.75 191 VAL A CA 1
ATOM 1438 C C . VAL A 1 191 ? 2.016 0.736 22.071 1.00 93.75 191 VAL A C 1
ATOM 1440 O O . VAL A 1 191 ? 1.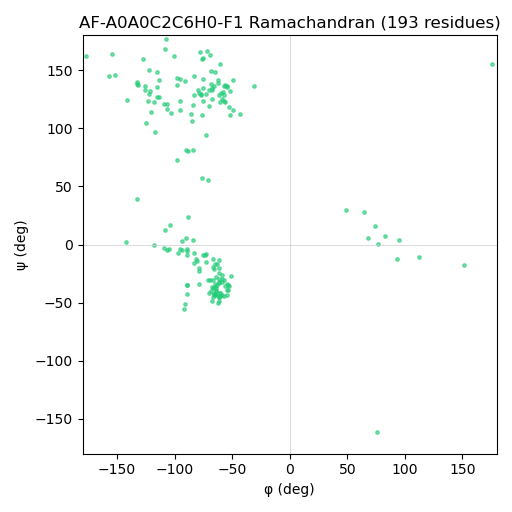825 -0.017 23.018 1.00 93.75 191 VAL A O 1
ATOM 1443 N N . VAL A 1 192 ? 2.345 0.289 20.855 1.00 91.44 192 VAL A N 1
ATOM 1444 C CA . VAL A 1 192 ? 2.343 -1.141 20.491 1.00 91.44 192 VAL A CA 1
ATOM 1445 C C . VAL A 1 192 ? 3.383 -1.939 21.279 1.00 91.44 192 VAL A C 1
ATOM 1447 O O . VAL A 1 192 ? 3.180 -3.113 21.542 1.00 91.44 192 VAL A O 1
ATOM 1450 N N . THR A 1 193 ? 4.477 -1.310 21.711 1.00 91.19 193 THR A N 1
ATOM 1451 C CA . THR A 1 193 ? 5.498 -1.958 22.555 1.00 91.19 193 THR A CA 1
ATOM 1452 C C . THR A 1 193 ? 5.055 -2.185 24.004 1.00 91.19 193 THR A C 1
ATOM 1454 O O . THR A 1 193 ? 5.774 -2.832 24.761 1.00 91.19 193 THR A O 1
ATOM 1457 N N . LYS A 1 194 ? 3.896 -1.646 24.401 1.00 89.06 194 LYS A N 1
ATOM 1458 C CA . LYS A 1 194 ? 3.332 -1.727 25.757 1.00 89.06 194 LYS A CA 1
ATOM 1459 C C . LYS A 1 194 ? 1.983 -2.457 25.806 1.00 89.06 194 LYS A C 1
ATOM 1461 O O . LYS A 1 194 ? 1.391 -2.521 26.881 1.00 89.06 194 LYS A O 1
ATOM 1466 N N . MET A 1 195 ? 1.488 -2.921 24.657 1.00 82.75 195 MET A N 1
ATOM 1467 C CA . MET A 1 195 ? 0.282 -3.747 24.518 1.00 82.75 195 MET A CA 1
ATOM 1468 C C . MET A 1 195 ? 0.631 -5.217 24.733 1.00 82.75 195 MET A C 1
ATOM 1470 O O . MET A 1 195 ? -0.190 -5.906 25.372 1.00 82.75 195 MET A O 1
#

pLDDT: mean 82.21, std 20.12, range [34.22, 98.31]

Organism: NCBI:txid51022

Secondary structure (DSSP, 8-state):
-GGGTT-SS---TTEEEEEEEETTT--EEEHHHHHHHHHHHTTTGGGS---SPBPTTS-BPPPTTS--PPP-----TT--PPPPGGGS--SSPPGGGG--PPPPTTTSPPEEEEE--TTPPPPHHHHHHHHHHHHH-S-EEEES----SHHHHHHHHHHHHTT--EEEE-SS--TTGGG-SEEE-S-HHHHHTT-

Radius of gyration: 21.78 Å; Cα contacts (8 Å, |Δi|>4): 219; chains: 1; bounding box: 48×35×62 Å

InterPro domains:
  IPR003000 Sirtuin family [PF02146] (4-150)
  IPR026590 Sirtuin family, catalytic core domain [PS50305] (1-195)
  IPR026591 Sirtuin, catalytic core small domain superfamily [G3DSA:3.30.1600.10] (13-121)
  IPR029035 DHS-like NAD/FAD-binding domain superfamily [SSF52467] (4-194)
  IPR050134 NAD-dependent sirtuin protein deacylases [PTHR11085] (4-194)

Nearest PDB structures (foldseek):
  5oj7-assembly1_A  TM=9.569E-01  e=1.528E-14  Xenopus tropicalis
  5ojn-assembly1_A  TM=9.375E-01  e=2.605E-13  Xenopus tropicalis
  2h2f-assembly1_A  TM=9.022E-01  e=1.291E-09  Thermotoga maritima
  2h4j-assembly1_A  TM=8.993E-01  e=4.827E-09  Thermotoga maritima
  2h2i-assembly1_A  TM=8.776E-01  e=9.972E-09  Thermotoga maritima

Solvent-accessible surface area (backbone atoms only — not comparable to full-atom values): 12323 Å² total; per-residue (Å²): 112,63,79,79,72,73,53,83,93,73,80,61,74,51,48,38,76,60,30,27,26,21,80,72,82,63,52,74,45,54,38,71,75,45,46,63,58,39,44,68,62,27,57,75,60,74,72,56,84,81,65,65,69,73,42,99,84,65,52,62,58,73,64,92,70,54,70,90,64,85,74,75,75,85,63,70,95,84,73,86,79,77,88,55,84,85,77,56,83,90,66,84,73,45,66,60,76,69,59,52,77,72,57,31,93,88,77,66,30,59,58,40,62,36,49,54,53,94,91,55,74,64,58,63,71,61,51,49,54,53,50,56,51,56,71,75,45,80,53,46,80,46,71,69,56,49,42,76,53,65,88,57,31,51,56,59,53,52,35,43,75,71,71,30,50,27,34,40,28,24,74,64,82,33,70,59,57,91,55,49,76,46,76,42,77,39,63,49,74,74,50,66,79,73,108